Protein AF-A0A6M4EJ13-F1 (afdb_monomer)

Foldseek 3Di:
DPDDDDPQKDFDAFDDDVLQTQFTWIQGPVGIDTDGDNDDDDPPVQCVHCVRSVHDDDDDALQPDQWDWDWDKDFPADPVVVVVVCVVVQDFPLCFCVDPLRVSRDDDDDPVRGNPGFQWCAVVVVVCVVVVVADSPFSFIDGFDDADPRGMGHTDRGGTHGSADPVDPVSVVVSNVVNVVSVVD

Structure (mmCIF, N/CA/C/O backbone):
data_AF-A0A6M4EJ13-F1
#
_entry.id   AF-A0A6M4EJ13-F1
#
loop_
_atom_site.group_PDB
_atom_site.id
_atom_site.type_symbol
_atom_site.label_atom_id
_atom_site.label_alt_id
_atom_site.label_comp_id
_atom_site.label_asym_id
_atom_site.label_entity_id
_atom_site.label_seq_id
_atom_site.pdbx_PDB_ins_code
_atom_site.Cartn_x
_atom_site.Cartn_y
_atom_site.Cartn_z
_atom_site.occupancy
_atom_site.B_iso_or_equiv
_atom_site.auth_seq_id
_atom_site.auth_comp_id
_atom_site.auth_asym_id
_atom_site.auth_atom_id
_atom_site.pdbx_PDB_model_num
ATOM 1 N N . ALA A 1 1 ? 6.070 -11.074 25.900 1.00 62.22 1 ALA A N 1
ATOM 2 C CA . ALA A 1 1 ? 5.075 -9.999 26.097 1.00 62.22 1 ALA A CA 1
ATOM 3 C C . ALA A 1 1 ? 3.687 -10.526 25.733 1.00 62.22 1 ALA A C 1
ATOM 5 O O . ALA A 1 1 ? 3.569 -11.221 24.731 1.00 62.22 1 ALA A O 1
ATOM 6 N N . GLY A 1 2 ? 2.671 -10.255 26.559 1.00 87.56 2 GLY A N 1
ATOM 7 C CA . GLY A 1 2 ? 1.310 -10.808 26.459 1.00 87.56 2 GLY A CA 1
ATOM 8 C C . GLY A 1 2 ? 0.413 -10.138 25.413 1.00 87.56 2 GLY A C 1
ATOM 9 O O . GLY A 1 2 ? -0.680 -9.694 25.742 1.00 87.56 2 GLY A O 1
ATOM 10 N N . VAL A 1 3 ? 0.871 -10.041 24.162 1.00 94.19 3 VAL A N 1
ATOM 11 C CA . VAL A 1 3 ? 0.082 -9.465 23.061 1.00 94.19 3 VAL A CA 1
ATOM 12 C C . VAL A 1 3 ? -0.745 -10.558 22.392 1.00 94.19 3 VAL A C 1
ATOM 14 O O . VAL A 1 3 ? -0.192 -11.515 21.846 1.00 94.19 3 VAL A O 1
ATOM 17 N N . ARG A 1 4 ? -2.072 -10.400 22.378 1.00 95.19 4 ARG A N 1
ATOM 18 C CA . ARG A 1 4 ? -2.961 -11.247 21.577 1.00 95.19 4 ARG A CA 1
ATOM 19 C C . ARG A 1 4 ? -3.169 -10.609 20.210 1.00 95.19 4 ARG A C 1
ATOM 21 O O . ARG A 1 4 ? -3.779 -9.554 20.101 1.00 95.19 4 ARG A O 1
ATOM 28 N N . ARG A 1 5 ? -2.680 -11.273 19.168 1.00 95.25 5 ARG A N 1
ATOM 29 C CA . ARG A 1 5 ? -2.872 -10.844 17.780 1.00 95.25 5 ARG A CA 1
ATOM 30 C C . ARG A 1 5 ? -4.135 -11.479 17.219 1.00 95.25 5 ARG A C 1
ATOM 32 O O . ARG A 1 5 ? -4.368 -12.669 17.435 1.00 95.25 5 ARG A O 1
ATOM 39 N N . VAL A 1 6 ? -4.900 -10.702 16.467 1.00 95.31 6 VAL A N 1
ATOM 40 C CA . VAL A 1 6 ? -6.037 -11.185 15.682 1.00 95.31 6 VAL A CA 1
ATOM 41 C C . VAL A 1 6 ? -5.803 -10.730 14.248 1.00 95.31 6 VAL A C 1
ATOM 43 O O . VAL A 1 6 ? -5.520 -9.561 14.015 1.00 95.31 6 VAL A O 1
ATOM 46 N N . LEU A 1 7 ? -5.832 -11.673 13.310 1.00 96.75 7 LEU A N 1
ATOM 47 C CA . LEU A 1 7 ? -5.599 -11.439 11.884 1.00 96.75 7 LEU A CA 1
ATOM 48 C C . LEU A 1 7 ? -6.879 -11.766 11.107 1.00 96.75 7 LEU A C 1
ATOM 50 O O . LEU A 1 7 ? -7.750 -12.458 11.633 1.00 96.75 7 LEU A O 1
ATOM 54 N N . HIS A 1 8 ? -6.958 -11.322 9.849 1.00 97.06 8 HIS A N 1
ATOM 55 C CA . HIS A 1 8 ? -8.108 -11.554 8.958 1.00 97.06 8 HIS A CA 1
ATOM 56 C C . HIS A 1 8 ? -9.429 -10.993 9.506 1.00 97.06 8 HIS A C 1
ATOM 58 O O . HIS A 1 8 ? -10.477 -11.637 9.432 1.00 97.06 8 HIS A O 1
ATOM 64 N N . ILE A 1 9 ? -9.348 -9.795 10.078 1.00 97.44 9 ILE A N 1
ATOM 65 C CA . ILE A 1 9 ? -10.455 -9.069 10.682 1.00 97.44 9 ILE A CA 1
ATOM 66 C C . ILE A 1 9 ? -10.400 -7.614 10.217 1.00 97.44 9 ILE A C 1
ATOM 68 O O . ILE A 1 9 ? -9.313 -7.040 10.145 1.00 97.44 9 ILE A O 1
ATOM 72 N N . THR A 1 10 ? -11.558 -7.037 9.913 1.00 97.38 10 THR A N 1
ATOM 73 C CA . THR A 1 10 ? -11.696 -5.639 9.485 1.00 97.38 10 THR A CA 1
ATOM 74 C C . THR A 1 10 ? -12.569 -4.906 10.492 1.00 97.38 10 THR A C 1
ATOM 76 O O . THR A 1 10 ? -13.607 -5.435 10.889 1.00 97.38 10 THR A O 1
ATOM 79 N N . ALA A 1 11 ? -12.162 -3.716 10.934 1.00 97.62 11 ALA A N 1
ATOM 80 C CA . ALA A 1 11 ? -13.033 -2.849 11.723 1.00 97.62 11 ALA A CA 1
ATOM 81 C C . ALA A 1 11 ? -14.076 -2.205 10.802 1.00 97.62 11 ALA A C 1
ATOM 83 O O . ALA A 1 11 ? -13.729 -1.723 9.731 1.00 97.62 11 ALA A O 1
ATOM 84 N N . VAL A 1 12 ? -15.344 -2.231 11.202 1.00 97.94 12 VAL A N 1
ATOM 85 C CA . VAL A 1 12 ? -16.469 -1.758 10.372 1.00 97.94 12 VAL A CA 1
ATOM 86 C C . VAL A 1 12 ? -17.327 -0.699 11.059 1.00 97.94 12 VAL A C 1
ATOM 88 O O . VAL A 1 12 ? -18.203 -0.128 10.421 1.00 97.94 12 VAL A O 1
ATOM 91 N N . ASP A 1 13 ? -17.127 -0.488 12.362 1.00 98.25 13 ASP A N 1
ATOM 92 C CA . ASP A 1 13 ? -17.801 0.544 13.151 1.00 98.25 13 ASP A CA 1
ATOM 93 C C . ASP A 1 13 ? -17.107 0.685 14.522 1.00 98.25 13 ASP A C 1
ATOM 95 O O . ASP A 1 13 ? -16.184 -0.071 14.857 1.00 98.25 13 ASP A O 1
ATOM 99 N N . VAL A 1 14 ? -17.594 1.596 15.361 1.00 98.44 14 VAL A N 1
ATOM 100 C CA . VAL A 1 14 ? -17.166 1.769 16.753 1.00 98.44 14 VAL A CA 1
ATOM 101 C C . VAL A 1 14 ? -18.331 1.669 17.729 1.00 98.44 14 VAL A C 1
ATOM 103 O O . VAL A 1 14 ? -19.486 1.938 17.415 1.00 98.44 14 VAL A O 1
ATOM 106 N N . ILE A 1 15 ? -18.014 1.321 18.973 1.00 98.25 15 ILE A N 1
ATOM 107 C CA . ILE A 1 15 ? -18.952 1.404 20.093 1.00 98.25 15 ILE A CA 1
ATOM 108 C C . ILE A 1 15 ? -18.597 2.663 20.873 1.00 98.25 15 ILE A C 1
ATOM 110 O O . ILE A 1 15 ? -17.459 2.798 21.322 1.00 98.25 15 ILE A O 1
ATOM 114 N N . LYS A 1 16 ? -19.550 3.579 21.066 1.00 96.81 16 LYS A N 1
ATOM 115 C CA . LYS A 1 16 ? -19.314 4.810 21.830 1.00 96.81 16 LYS A CA 1
ATOM 116 C C . LYS A 1 16 ? -20.509 5.247 22.665 1.00 96.81 16 LYS A C 1
ATOM 118 O O . LYS A 1 16 ? -21.657 4.964 22.331 1.00 96.81 16 LYS A O 1
ATOM 123 N N . GLN A 1 17 ? -20.223 5.999 23.722 1.00 96.69 17 GLN A N 1
ATOM 124 C CA . GLN A 1 17 ? -21.207 6.733 24.513 1.00 96.69 17 GLN A CA 1
ATOM 125 C C . GLN A 1 17 ? -20.819 8.215 24.529 1.00 96.69 17 GLN A C 1
ATOM 127 O O . GLN A 1 17 ? -19.849 8.611 25.178 1.00 96.69 17 GLN A O 1
ATOM 132 N N . GLY A 1 18 ? -21.555 9.044 23.786 1.00 94.50 18 GLY A N 1
ATOM 133 C CA . GLY A 1 18 ? -21.155 10.432 23.546 1.00 94.50 18 GLY A CA 1
ATOM 134 C C . GLY A 1 18 ? -19.783 10.495 22.866 1.00 94.50 18 GLY A C 1
ATOM 135 O O . GLY A 1 18 ? -19.607 9.932 21.786 1.00 94.50 18 GLY A O 1
ATOM 136 N N . ASN A 1 19 ? -18.817 11.139 23.526 1.00 94.00 19 ASN A N 1
ATOM 137 C CA . ASN A 1 19 ? -17.429 11.261 23.057 1.00 94.00 19 ASN A CA 1
ATOM 138 C C . ASN A 1 19 ? -16.495 10.171 23.610 1.00 94.00 19 ASN A C 1
ATOM 140 O O . ASN A 1 19 ? -15.292 10.222 23.372 1.00 94.00 19 ASN A O 1
ATOM 144 N N . ASN A 1 20 ? -17.020 9.203 24.367 1.00 95.50 20 ASN A N 1
ATOM 145 C CA . ASN A 1 20 ? -16.222 8.124 24.935 1.00 95.50 20 ASN A CA 1
ATOM 146 C C . ASN A 1 20 ? -16.292 6.874 24.047 1.00 95.50 20 ASN A C 1
ATOM 148 O O . ASN A 1 20 ? -17.356 6.259 23.938 1.00 95.50 20 ASN A O 1
ATOM 152 N N . LEU A 1 21 ? -15.171 6.497 23.428 1.00 96.94 21 LEU A N 1
ATOM 153 C CA . LEU A 1 21 ? -15.046 5.245 22.680 1.00 96.94 21 LEU A CA 1
ATOM 154 C C . LEU A 1 21 ? -14.888 4.065 23.647 1.00 96.94 21 LEU A C 1
ATOM 156 O O . LEU A 1 21 ? -14.072 4.101 24.562 1.00 96.94 21 LEU A O 1
ATOM 160 N N . LEU A 1 22 ? -15.673 3.014 23.428 1.00 98.06 22 LEU A N 1
ATOM 161 C CA . LEU A 1 22 ? -15.741 1.820 24.276 1.00 98.06 22 LEU A CA 1
ATOM 162 C C . LEU A 1 22 ? -15.163 0.575 23.590 1.00 98.06 22 LEU A C 1
ATOM 164 O O . LEU A 1 22 ? -14.871 -0.422 24.252 1.00 98.06 22 LEU A O 1
ATOM 168 N N . GLY A 1 23 ? -15.034 0.601 22.264 1.00 98.25 23 GLY A N 1
ATOM 169 C CA . GLY A 1 23 ? -14.559 -0.532 21.482 1.00 98.25 23 GLY A CA 1
ATOM 170 C C . GLY A 1 23 ? -14.760 -0.352 19.984 1.00 98.25 23 GLY A C 1
ATOM 171 O O . GLY A 1 23 ? -15.254 0.679 19.526 1.00 98.25 23 GLY A O 1
ATOM 172 N N . VAL A 1 24 ? -14.414 -1.392 19.235 1.00 98.38 24 VAL A N 1
ATOM 173 C CA . VAL A 1 24 ? -14.619 -1.479 17.784 1.00 98.38 24 VAL A CA 1
ATOM 174 C C . VAL A 1 24 ? -15.561 -2.628 17.444 1.00 98.38 24 VAL A C 1
ATOM 176 O O . VAL A 1 24 ? -15.554 -3.672 18.108 1.00 98.38 24 VAL A O 1
ATOM 179 N N . ILE A 1 25 ? -16.362 -2.442 16.399 1.00 98.56 25 ILE A N 1
ATOM 180 C CA . ILE A 1 25 ? -17.112 -3.515 15.750 1.00 98.56 25 ILE A CA 1
ATOM 181 C C . ILE A 1 25 ? -16.276 -4.012 14.582 1.00 98.56 25 ILE A C 1
ATOM 183 O O . ILE A 1 25 ? -15.675 -3.237 13.843 1.00 98.56 25 ILE A O 1
ATOM 187 N N . THR A 1 26 ? -16.231 -5.324 14.425 1.00 98.44 26 THR A N 1
ATOM 188 C CA . THR A 1 26 ? -15.373 -5.991 13.456 1.00 98.44 26 THR A CA 1
ATOM 189 C C . THR A 1 26 ? -16.139 -7.025 12.657 1.00 98.44 26 THR A C 1
ATOM 191 O O . THR A 1 26 ? -17.090 -7.618 13.16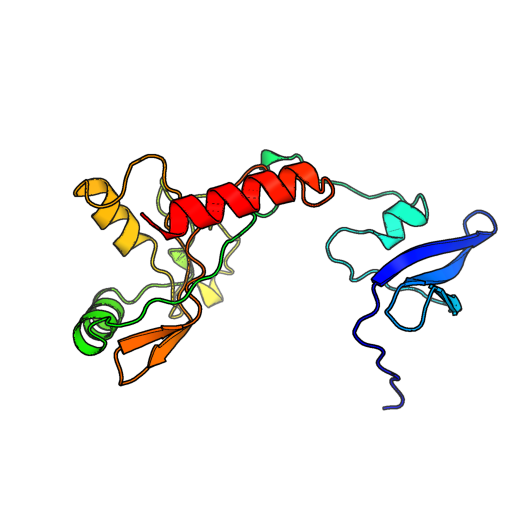9 1.00 98.44 26 THR A O 1
ATOM 194 N N . GLU A 1 27 ? -15.697 -7.281 11.431 1.00 98.38 27 GLU A N 1
ATOM 195 C CA . GLU A 1 27 ? -16.167 -8.387 10.603 1.00 98.38 27 GLU A CA 1
ATOM 196 C C . GLU A 1 27 ? -15.027 -9.306 10.178 1.00 98.38 27 GLU A C 1
ATOM 198 O O . GLU A 1 27 ? -13.892 -8.891 9.935 1.00 98.38 27 GLU A O 1
ATOM 203 N N . SER A 1 28 ? -15.352 -10.594 10.112 1.00 98.00 28 SER A N 1
ATOM 204 C CA . SER A 1 28 ? -14.488 -11.658 9.611 1.00 98.00 28 SER A CA 1
ATOM 205 C C . SER A 1 28 ? -15.352 -12.847 9.176 1.00 98.00 28 SER A C 1
ATOM 207 O O . SER A 1 28 ? -16.572 -12.851 9.353 1.00 98.00 28 SER A O 1
ATOM 209 N N . LYS A 1 29 ? -14.725 -13.923 8.690 1.00 97.94 29 LYS A N 1
ATOM 210 C CA . LYS A 1 29 ? -15.429 -15.195 8.430 1.00 97.94 29 LYS A CA 1
ATOM 211 C C . LYS A 1 29 ? -16.014 -15.846 9.692 1.00 97.94 29 LYS A C 1
ATOM 213 O O . LYS A 1 29 ? -16.844 -16.739 9.573 1.00 97.94 29 LYS A O 1
ATOM 218 N N . SER A 1 30 ? -15.616 -15.390 10.880 1.00 97.56 30 SER A N 1
ATOM 219 C CA . SER A 1 30 ? -16.196 -15.803 12.163 1.00 97.56 30 SER A CA 1
ATOM 220 C C . SER A 1 30 ? -17.450 -14.999 12.540 1.00 97.56 30 SER A C 1
ATOM 222 O O . SER A 1 30 ? -17.975 -15.168 13.639 1.00 97.56 30 SER A O 1
ATOM 224 N N . GLY A 1 31 ? -17.927 -14.124 11.650 1.00 98.19 31 GLY A N 1
ATOM 225 C CA . GLY A 1 31 ? -19.062 -13.237 11.878 1.00 98.19 31 GLY A CA 1
ATOM 226 C C . GLY A 1 31 ? -18.657 -11.874 12.437 1.00 98.19 31 GLY A C 1
ATOM 227 O O . GLY A 1 31 ? -17.473 -11.535 12.534 1.00 98.19 31 GLY A O 1
ATOM 228 N N . ARG A 1 32 ? -19.676 -11.086 12.791 1.00 98.44 32 ARG A N 1
ATOM 229 C CA . ARG A 1 32 ? -19.517 -9.756 13.379 1.00 98.44 32 ARG A CA 1
ATOM 230 C C . ARG A 1 32 ? -19.248 -9.860 14.879 1.00 98.44 32 ARG A C 1
ATOM 232 O O . ARG A 1 32 ? -19.976 -10.553 15.588 1.00 98.44 32 ARG A O 1
ATOM 239 N N . GLN A 1 33 ? -18.222 -9.166 15.367 1.00 98.25 33 GLN A N 1
ATOM 240 C CA . GLN A 1 33 ? -17.802 -9.208 16.772 1.00 98.25 33 GLN A CA 1
ATOM 241 C C . GLN A 1 33 ? -17.485 -7.813 17.313 1.00 98.25 33 GLN A C 1
ATOM 243 O O . GLN A 1 33 ? -17.139 -6.908 16.556 1.00 98.25 33 GLN A O 1
ATOM 248 N N . ALA A 1 34 ? -17.565 -7.659 18.634 1.00 98.06 34 ALA A N 1
ATOM 249 C CA . ALA A 1 34 ? -17.144 -6.460 19.346 1.00 98.06 34 ALA A CA 1
ATOM 250 C C . ALA A 1 34 ? -15.846 -6.723 20.117 1.00 98.06 34 ALA A C 1
ATOM 252 O O . ALA A 1 34 ? -15.741 -7.720 20.837 1.00 98.06 34 ALA A O 1
ATOM 253 N N . ILE A 1 35 ? -14.886 -5.807 20.004 1.00 97.56 35 ILE A N 1
ATOM 254 C CA . ILE A 1 35 ? -13.681 -5.786 20.837 1.00 97.56 35 ILE A CA 1
ATOM 255 C C . ILE A 1 35 ? -13.754 -4.532 21.704 1.00 97.56 35 ILE A C 1
ATOM 257 O O . ILE A 1 35 ? -13.627 -3.419 21.198 1.00 97.56 35 ILE A O 1
ATOM 261 N N . LEU A 1 36 ? -13.981 -4.721 23.004 1.00 98.19 36 LEU A N 1
ATOM 262 C CA . LEU A 1 36 ? -14.021 -3.633 23.980 1.00 98.19 36 LEU A CA 1
ATOM 263 C C . LEU A 1 36 ? -12.611 -3.295 24.461 1.00 98.19 36 LEU A C 1
ATOM 265 O O . LEU A 1 36 ? -11.800 -4.194 24.696 1.00 98.19 36 LEU A O 1
ATOM 269 N N . ALA A 1 37 ? -12.331 -2.005 24.625 1.00 96.81 37 ALA A N 1
ATOM 270 C CA . ALA A 1 37 ? -11.037 -1.524 25.087 1.00 96.81 37 ALA A CA 1
ATOM 271 C C . ALA A 1 37 ? -11.164 -0.161 25.774 1.00 96.81 37 ALA A C 1
ATOM 273 O O . ALA A 1 37 ? -11.992 0.663 25.400 1.00 96.81 37 ALA A O 1
ATOM 274 N N . ASN A 1 38 ? -10.297 0.093 26.757 1.00 96.06 38 ASN A N 1
ATOM 275 C CA . ASN A 1 38 ? -10.174 1.410 27.390 1.00 96.06 38 ASN A CA 1
ATOM 276 C C . ASN A 1 38 ? -9.434 2.423 26.506 1.00 96.06 38 ASN A C 1
ATOM 278 O O . ASN A 1 38 ? -9.594 3.624 26.685 1.00 96.06 38 ASN A O 1
ATOM 282 N N . VAL A 1 39 ? -8.584 1.936 25.599 1.00 96.31 39 VAL A N 1
ATOM 283 C CA . VAL A 1 39 ? -7.776 2.745 24.685 1.00 96.31 39 VAL A CA 1
ATOM 284 C C . VAL A 1 39 ? -7.793 2.074 23.320 1.00 96.31 39 VAL A C 1
ATOM 286 O O . VAL A 1 39 ? -7.569 0.867 23.221 1.00 96.31 39 VAL A O 1
ATOM 289 N N . ILE A 1 40 ? -8.039 2.865 22.280 1.00 97.00 40 ILE A N 1
ATOM 290 C CA . ILE A 1 40 ? -8.003 2.438 20.882 1.00 97.00 40 ILE A CA 1
ATOM 291 C C . ILE A 1 40 ? -6.976 3.311 20.168 1.00 97.00 40 ILE A C 1
ATOM 293 O O . ILE A 1 40 ? -6.994 4.532 20.305 1.00 97.00 40 ILE A O 1
ATOM 297 N N . ILE A 1 41 ? -6.074 2.671 19.430 1.00 96.69 41 ILE A N 1
ATOM 298 C CA . ILE A 1 41 ? -5.080 3.338 18.590 1.00 96.69 41 ILE A CA 1
ATOM 299 C C . ILE A 1 41 ? -5.466 3.033 17.145 1.00 96.69 41 ILE A C 1
ATOM 301 O O . ILE A 1 41 ? -5.489 1.865 16.755 1.00 96.69 41 ILE A O 1
ATOM 305 N N . ASP A 1 42 ? -5.807 4.067 16.377 1.00 96.94 42 ASP A N 1
ATOM 306 C CA . ASP A 1 42 ? -6.133 3.922 14.959 1.00 96.94 42 ASP A CA 1
ATOM 307 C C . ASP A 1 42 ? -4.841 3.795 14.141 1.00 96.94 42 ASP A C 1
ATOM 309 O O . ASP A 1 42 ? -4.013 4.704 14.094 1.00 96.94 42 ASP A O 1
ATOM 313 N N . CYS A 1 43 ? -4.659 2.631 13.525 1.00 95.56 43 CYS A N 1
ATOM 314 C CA . CYS A 1 43 ? -3.566 2.340 12.601 1.00 95.56 43 CYS A CA 1
ATOM 315 C C . CYS A 1 43 ? -4.107 1.779 11.278 1.00 95.56 43 CYS A C 1
ATOM 317 O O . CYS A 1 43 ? -3.469 0.922 10.669 1.00 95.56 43 CYS A O 1
ATOM 319 N N . THR A 1 44 ? -5.302 2.211 10.866 1.00 94.00 44 THR A N 1
ATOM 320 C CA . THR A 1 44 ? -5.957 1.745 9.629 1.00 94.00 44 THR A CA 1
ATOM 321 C C . THR A 1 44 ? -5.298 2.290 8.363 1.00 94.00 44 THR A C 1
ATOM 323 O O . THR A 1 44 ? -5.377 1.655 7.321 1.00 94.00 44 THR A O 1
ATOM 326 N N . GLY A 1 45 ? -4.594 3.421 8.460 1.00 90.25 45 GLY A N 1
ATOM 327 C CA . GLY A 1 45 ? -3.996 4.126 7.321 1.00 90.25 45 GLY A CA 1
ATOM 328 C C . GLY A 1 45 ? -4.936 5.173 6.721 1.00 90.25 45 GLY A C 1
ATOM 329 O O . GLY A 1 45 ? -4.481 6.272 6.422 1.00 90.25 45 GLY A O 1
ATOM 330 N N . ASP A 1 46 ? -6.236 4.873 6.675 1.00 92.00 46 ASP A N 1
ATOM 331 C CA . ASP A 1 46 ? -7.283 5.738 6.108 1.00 92.00 46 ASP A CA 1
ATOM 332 C C . ASP A 1 46 ? -8.113 6.494 7.168 1.00 92.00 46 ASP A C 1
ATOM 334 O O . ASP A 1 46 ? -8.999 7.280 6.835 1.00 92.00 46 ASP A O 1
ATOM 338 N N . ALA A 1 47 ? -7.780 6.312 8.452 1.00 95.44 47 ALA A N 1
ATOM 339 C CA . ALA A 1 47 ? -8.465 6.905 9.605 1.00 95.44 47 ALA A CA 1
ATOM 340 C C . ALA A 1 47 ? -9.920 6.422 9.793 1.00 95.44 47 ALA A C 1
ATOM 342 O O . ALA A 1 47 ? -10.780 7.175 10.261 1.00 95.44 47 ALA A O 1
ATOM 343 N N . ASP A 1 48 ? -10.197 5.154 9.471 1.00 96.06 48 ASP A N 1
ATOM 344 C CA . ASP A 1 48 ? -11.547 4.577 9.538 1.00 96.06 48 ASP A CA 1
ATOM 345 C C . ASP A 1 48 ? -12.149 4.662 10.948 1.00 96.06 48 ASP A C 1
ATOM 347 O O . ASP A 1 48 ? -13.330 4.968 11.113 1.00 96.06 48 ASP A O 1
ATOM 351 N N . ILE A 1 49 ? -11.350 4.428 11.998 1.00 97.75 49 ILE A N 1
ATOM 352 C CA . ILE A 1 49 ? -11.857 4.472 13.378 1.00 97.75 49 ILE A CA 1
ATOM 353 C C . ILE A 1 49 ? -12.203 5.908 13.764 1.00 97.75 49 ILE A C 1
ATOM 355 O O . ILE A 1 49 ? -13.232 6.136 14.406 1.00 97.75 49 ILE A O 1
ATOM 359 N N . ALA A 1 50 ? -11.375 6.879 13.367 1.00 96.62 50 ALA A N 1
ATOM 360 C CA . ALA A 1 50 ? -11.678 8.293 13.565 1.00 96.62 50 ALA A CA 1
ATOM 361 C C . ALA A 1 50 ? -12.975 8.693 12.840 1.00 96.62 50 ALA A C 1
ATOM 363 O O . ALA A 1 50 ? -13.837 9.333 13.452 1.00 96.62 50 ALA A O 1
ATOM 364 N N . TRP A 1 51 ? -13.151 8.247 11.592 1.00 96.56 51 TRP A N 1
ATOM 365 C CA . TRP A 1 51 ? -14.375 8.449 10.815 1.00 96.56 51 TRP A CA 1
ATOM 366 C C . TRP A 1 51 ? -15.607 7.880 11.527 1.00 96.56 51 TRP A C 1
ATOM 368 O O . TRP A 1 51 ? -16.551 8.623 11.807 1.00 96.56 51 TRP A O 1
ATOM 378 N N . PHE A 1 52 ? -15.584 6.599 11.911 1.00 97.19 52 PHE A N 1
ATOM 379 C CA . PHE A 1 52 ? -16.696 5.952 12.621 1.00 97.19 52 PHE A CA 1
ATOM 380 C C . PHE A 1 52 ? -16.997 6.619 13.972 1.00 97.19 52 PHE A C 1
ATOM 382 O O . PHE A 1 52 ? -18.153 6.753 14.379 1.00 97.19 52 PHE A O 1
ATOM 389 N N . ALA A 1 53 ? -15.968 7.102 14.673 1.00 97.12 53 ALA A N 1
ATOM 390 C CA . ALA A 1 53 ? -16.131 7.830 15.928 1.00 97.12 53 ALA A CA 1
ATOM 391 C C . ALA A 1 53 ? -16.782 9.212 15.755 1.00 97.12 53 ALA A C 1
ATOM 393 O O . ALA A 1 53 ? -17.295 9.767 16.738 1.00 97.12 53 ALA A O 1
ATOM 394 N N . GLY A 1 54 ? -16.795 9.762 14.538 1.00 95.94 54 GLY A N 1
ATOM 395 C CA . GLY A 1 54 ? -17.105 11.167 14.279 1.00 95.94 54 GLY A CA 1
ATOM 396 C C . GLY A 1 54 ? -16.021 12.105 14.815 1.00 95.94 54 GLY A C 1
ATOM 397 O O . GLY A 1 54 ? -16.316 13.243 15.179 1.00 95.94 54 GLY A O 1
ATOM 398 N N . ALA A 1 55 ? -14.788 11.611 14.940 1.00 95.81 55 ALA A N 1
ATOM 399 C CA . ALA A 1 55 ? -13.647 12.417 15.334 1.00 95.81 55 ALA A CA 1
ATOM 400 C C . ALA A 1 55 ? -13.165 13.269 14.143 1.00 95.81 55 ALA A C 1
ATOM 402 O O . ALA A 1 55 ? -13.288 12.843 12.993 1.00 95.81 55 ALA A O 1
ATOM 403 N N . PRO A 1 56 ? -12.598 14.463 14.385 1.00 94.81 56 PRO A N 1
ATOM 404 C CA . PRO A 1 56 ? -12.001 15.259 13.320 1.00 94.81 56 PRO A CA 1
ATOM 405 C C . PRO A 1 56 ? -10.834 14.518 12.658 1.00 94.81 56 PRO A C 1
ATOM 407 O O . PRO A 1 56 ? -9.949 14.005 13.341 1.00 94.81 56 PRO A O 1
ATOM 410 N N . PHE A 1 57 ? -10.813 14.516 11.331 1.00 94.81 57 PHE A N 1
ATOM 411 C CA . PHE A 1 57 ? -9.730 13.989 10.506 1.00 94.81 57 PHE A CA 1
ATOM 412 C C . PHE A 1 57 ? -9.671 14.796 9.201 1.00 94.81 57 PHE A C 1
ATOM 414 O O . PHE A 1 57 ? -10.588 15.559 8.890 1.00 94.81 57 PHE A O 1
ATOM 421 N N . ILE A 1 58 ? -8.580 14.651 8.453 1.00 94.25 58 ILE A N 1
ATOM 422 C CA . ILE A 1 58 ? -8.382 15.330 7.171 1.00 94.25 58 ILE A CA 1
ATOM 423 C C . ILE A 1 58 ? -8.225 14.253 6.107 1.00 94.25 58 ILE A C 1
ATOM 425 O O . ILE A 1 58 ? -7.225 13.537 6.098 1.00 94.25 58 ILE A O 1
ATOM 429 N N . LYS A 1 59 ? -9.200 14.156 5.200 1.00 92.19 59 LYS A N 1
ATOM 430 C CA . LYS A 1 59 ? -9.024 13.435 3.939 1.00 92.19 59 LYS A CA 1
ATOM 431 C C . LYS A 1 59 ? -8.317 14.370 2.962 1.00 92.19 59 LYS A C 1
ATOM 433 O O . LYS A 1 59 ? -8.700 15.532 2.846 1.00 92.19 59 LYS A O 1
ATOM 438 N N . ARG A 1 60 ? -7.269 13.881 2.302 1.00 91.88 60 ARG A N 1
ATOM 439 C CA . ARG A 1 60 ? -6.598 14.627 1.229 1.00 91.88 60 ARG A CA 1
ATOM 440 C C . ARG A 1 60 ? -7.524 14.740 0.017 1.00 91.88 60 ARG A C 1
ATOM 442 O O . ARG A 1 60 ? -8.410 13.902 -0.163 1.00 91.88 60 ARG A O 1
ATOM 449 N N . GLU A 1 61 ? -7.297 15.754 -0.810 1.00 94.12 61 GLU A N 1
ATOM 450 C CA . GLU A 1 61 ? -7.986 15.864 -2.095 1.00 94.12 61 GLU A CA 1
ATOM 451 C C . GLU A 1 61 ? -7.663 14.657 -2.976 1.00 94.12 61 GLU A C 1
ATOM 453 O O . GLU A 1 61 ? -6.621 14.011 -2.832 1.00 94.12 61 GLU A O 1
ATOM 458 N N . ARG A 1 62 ? -8.572 14.343 -3.897 1.00 93.75 62 ARG A N 1
ATOM 459 C CA . ARG A 1 62 ? -8.521 13.121 -4.704 1.00 93.75 62 ARG A CA 1
ATOM 460 C C . ARG A 1 62 ? -7.200 12.964 -5.460 1.00 93.75 62 ARG A C 1
ATOM 462 O O . ARG A 1 62 ? -6.673 11.858 -5.553 1.00 93.75 62 ARG A O 1
ATOM 469 N N . GLU A 1 63 ? -6.659 14.058 -5.975 1.00 91.25 63 GLU A N 1
ATOM 470 C CA . GLU A 1 63 ? -5.409 14.118 -6.740 1.00 91.25 63 GLU A CA 1
ATOM 471 C C . GLU A 1 63 ? -4.164 13.888 -5.871 1.00 91.25 63 GLU A C 1
ATOM 473 O O . GLU A 1 63 ? -3.094 13.582 -6.392 1.00 91.25 63 GLU A O 1
ATOM 478 N N . GLU A 1 64 ? -4.307 14.018 -4.553 1.00 89.88 64 GLU A N 1
ATOM 479 C CA . GLU A 1 64 ? -3.241 13.860 -3.564 1.00 89.88 64 GLU A CA 1
ATOM 480 C C . GLU A 1 64 ? -3.313 12.515 -2.822 1.00 89.88 64 GLU A C 1
ATOM 482 O O . GLU A 1 64 ? -2.461 12.228 -1.977 1.00 89.88 64 GLU A O 1
ATOM 487 N N . LEU A 1 65 ? -4.328 11.691 -3.108 1.00 91.88 65 LEU A N 1
ATOM 488 C CA . LEU A 1 65 ? -4.423 10.333 -2.581 1.00 91.88 65 LEU A CA 1
ATOM 489 C C . LEU A 1 65 ? -3.345 9.437 -3.198 1.00 91.88 65 LEU A C 1
ATOM 491 O O . LEU A 1 65 ? -2.921 9.612 -4.344 1.00 91.88 65 LEU A O 1
ATOM 495 N N . MET A 1 66 ? -2.916 8.434 -2.429 1.00 90.00 66 MET A N 1
ATOM 496 C CA . MET A 1 66 ? -1.975 7.433 -2.919 1.00 90.00 66 MET A CA 1
ATOM 497 C C . MET A 1 66 ? -2.557 6.727 -4.147 1.00 90.00 66 MET A C 1
ATOM 499 O O . MET A 1 66 ? -3.719 6.325 -4.160 1.00 90.00 66 MET A O 1
ATOM 503 N N . CYS A 1 67 ? -1.738 6.563 -5.185 1.00 92.56 67 CYS A N 1
ATOM 504 C CA . CYS A 1 67 ? -2.162 5.865 -6.391 1.00 92.56 67 CYS A CA 1
ATOM 505 C C . CYS A 1 67 ? -2.506 4.405 -6.081 1.00 92.56 67 CYS A C 1
ATOM 507 O O . CYS A 1 67 ? -1.787 3.727 -5.343 1.00 92.56 67 CYS A O 1
ATOM 509 N N . MET A 1 68 ? -3.541 3.888 -6.737 1.00 94.50 68 MET A N 1
ATOM 510 C CA . MET A 1 68 ? -3.754 2.446 -6.780 1.00 94.50 68 MET A CA 1
ATOM 511 C C . MET A 1 68 ? -2.681 1.831 -7.680 1.00 94.50 68 MET A C 1
ATOM 513 O O . MET A 1 68 ? -2.410 2.351 -8.764 1.00 94.50 68 MET A O 1
ATOM 517 N N . THR A 1 69 ? -2.057 0.740 -7.240 1.00 94.38 69 THR A N 1
ATOM 518 C CA . THR A 1 69 ? -1.028 0.056 -8.027 1.00 94.38 69 THR A CA 1
ATOM 519 C C . THR A 1 69 ? -1.422 -1.370 -8.376 1.00 94.38 69 THR A C 1
ATOM 521 O O . THR A 1 69 ? -1.929 -2.117 -7.539 1.00 94.38 69 THR A O 1
ATOM 524 N N . THR A 1 70 ? -1.156 -1.764 -9.621 1.00 94.81 70 THR A N 1
ATOM 525 C CA . THR A 1 70 ? -1.341 -3.145 -10.076 1.00 94.81 70 THR A CA 1
ATOM 526 C C . THR A 1 70 ? 0.013 -3.839 -10.103 1.00 94.81 70 THR A C 1
ATOM 528 O O . THR A 1 70 ? 0.889 -3.493 -10.896 1.00 94.81 70 THR A O 1
ATOM 531 N N . VAL A 1 71 ? 0.173 -4.840 -9.237 1.00 95.19 71 VAL A N 1
ATOM 532 C CA . VAL A 1 71 ? 1.387 -5.658 -9.163 1.00 95.19 71 VAL A CA 1
ATOM 533 C C . VAL A 1 71 ? 1.231 -6.892 -10.043 1.00 95.19 71 VAL A C 1
ATOM 535 O O . VAL A 1 71 ? 0.226 -7.600 -9.960 1.00 95.19 71 VAL A O 1
ATOM 538 N N . PHE A 1 72 ? 2.240 -7.182 -10.859 1.00 94.94 72 PHE A N 1
ATOM 539 C CA . PHE A 1 72 ? 2.264 -8.366 -11.718 1.00 94.94 72 PHE A CA 1
ATOM 540 C C . PHE A 1 72 ? 3.644 -9.026 -11.739 1.00 94.94 72 PHE A C 1
ATOM 542 O O . PHE A 1 72 ? 4.606 -8.522 -11.163 1.00 94.94 72 PHE A O 1
ATOM 549 N N . SER A 1 73 ? 3.738 -10.182 -12.391 1.00 94.94 73 SER A N 1
ATOM 550 C CA . SER A 1 73 ? 5.000 -10.879 -12.638 1.00 94.94 73 SER A CA 1
ATOM 551 C C . SER A 1 73 ? 5.149 -11.154 -14.131 1.00 94.94 73 SER A C 1
ATOM 553 O O . SER A 1 73 ? 4.154 -11.378 -14.821 1.00 94.94 73 SER A O 1
ATOM 555 N N . CYS A 1 74 ? 6.387 -11.186 -14.619 1.00 94.06 74 CYS A N 1
ATOM 556 C CA . CYS A 1 74 ? 6.707 -11.525 -16.007 1.00 94.06 74 CYS A CA 1
ATOM 557 C C . CYS A 1 74 ? 7.674 -12.702 -16.058 1.00 94.06 74 CYS A C 1
ATOM 559 O O . CYS A 1 74 ? 8.696 -12.686 -15.380 1.00 94.06 74 CYS A O 1
ATOM 561 N N . ALA A 1 75 ? 7.378 -13.689 -16.898 1.00 95.12 75 ALA A N 1
ATOM 562 C CA . ALA A 1 75 ? 8.274 -14.805 -17.180 1.00 95.12 75 ALA A CA 1
ATOM 563 C C . ALA A 1 75 ? 9.075 -14.560 -18.466 1.00 95.12 75 ALA A C 1
ATOM 565 O O . ALA A 1 75 ? 8.772 -13.649 -19.242 1.00 95.12 75 ALA A O 1
ATOM 566 N N . ASN A 1 76 ? 10.064 -15.421 -18.714 1.00 95.44 76 ASN A N 1
ATOM 567 C CA . ASN A 1 76 ? 10.892 -15.408 -19.921 1.00 95.44 76 ASN A CA 1
ATOM 568 C C . ASN A 1 76 ? 11.714 -14.113 -20.106 1.00 95.44 76 ASN A C 1
ATOM 570 O O . ASN A 1 76 ? 12.020 -13.713 -21.231 1.00 95.44 76 ASN A O 1
ATOM 574 N N . ILE A 1 77 ? 12.093 -13.452 -19.007 1.00 95.00 77 ILE A N 1
ATOM 575 C CA . ILE A 1 77 ? 13.021 -12.321 -19.056 1.00 95.00 77 ILE A CA 1
ATOM 576 C C . ILE A 1 77 ? 14.474 -12.803 -19.084 1.00 95.00 77 ILE A C 1
ATOM 578 O O . ILE A 1 77 ? 14.865 -13.748 -18.397 1.00 95.00 77 ILE A O 1
ATOM 582 N N . ASN A 1 78 ? 15.326 -12.110 -19.838 1.00 96.25 78 ASN A N 1
ATOM 583 C CA . ASN A 1 78 ? 16.764 -12.354 -19.775 1.00 96.25 78 ASN A CA 1
ATOM 584 C C . ASN A 1 78 ? 17.330 -11.757 -18.476 1.00 96.25 78 ASN A C 1
ATOM 586 O O . ASN A 1 78 ? 17.649 -10.567 -18.417 1.00 96.25 78 ASN A O 1
ATOM 590 N N . LYS A 1 79 ? 17.481 -12.595 -17.442 1.00 95.12 79 LYS A N 1
ATOM 591 C CA . LYS A 1 79 ? 18.014 -12.187 -16.132 1.00 95.12 79 LYS A CA 1
ATOM 592 C C . LYS A 1 79 ? 19.356 -11.467 -16.233 1.00 95.12 79 LYS A C 1
ATOM 594 O O . LYS A 1 79 ? 19.552 -10.458 -15.561 1.00 95.12 79 LYS A O 1
ATOM 599 N N . ASN A 1 80 ? 20.286 -11.989 -17.030 1.00 96.19 80 ASN A N 1
ATOM 600 C CA . ASN A 1 80 ? 21.637 -11.436 -17.099 1.00 96.19 80 ASN A CA 1
ATOM 601 C C . ASN A 1 80 ? 21.608 -10.024 -17.686 1.00 96.19 80 ASN A C 1
ATOM 603 O O . ASN A 1 80 ? 22.209 -9.119 -17.114 1.00 96.19 80 ASN A O 1
ATOM 607 N N . ALA A 1 81 ? 20.844 -9.821 -18.762 1.00 95.50 81 ALA A N 1
ATOM 608 C CA . ALA A 1 81 ? 20.659 -8.499 -19.354 1.00 95.50 81 ALA A CA 1
ATOM 609 C C . ALA A 1 81 ? 19.941 -7.534 -18.394 1.00 95.50 81 ALA A C 1
ATOM 611 O O . ALA A 1 81 ? 20.352 -6.381 -18.265 1.00 95.50 81 ALA A O 1
ATOM 612 N N . PHE A 1 82 ? 18.912 -8.010 -17.682 1.00 94.88 82 PHE A N 1
ATOM 613 C CA . PHE A 1 82 ? 18.190 -7.215 -16.687 1.00 94.88 82 PHE A CA 1
ATOM 614 C C . PHE A 1 82 ? 19.127 -6.738 -15.568 1.00 94.88 82 PHE A C 1
ATOM 616 O O . PHE A 1 82 ? 19.257 -5.539 -15.333 1.00 94.88 82 PHE A O 1
ATOM 623 N N . MET A 1 83 ? 19.849 -7.660 -14.923 1.00 94.88 83 MET A N 1
ATOM 624 C CA . MET A 1 83 ? 20.757 -7.324 -13.820 1.00 94.88 83 MET A CA 1
ATOM 625 C C . MET A 1 83 ? 21.953 -6.488 -14.281 1.00 94.88 83 MET A C 1
ATOM 627 O O . MET A 1 83 ? 22.388 -5.600 -13.553 1.00 94.88 83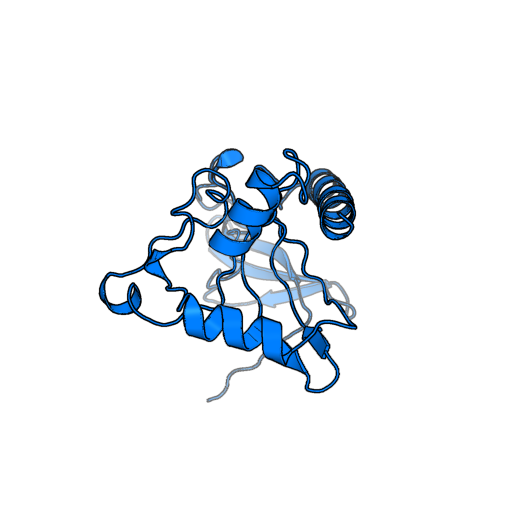 MET A O 1
ATOM 631 N N . GLN A 1 84 ? 22.463 -6.718 -15.494 1.00 95.69 84 GLN A N 1
ATOM 632 C CA . GLN A 1 84 ? 23.499 -5.869 -16.080 1.00 95.69 84 GLN A CA 1
ATOM 633 C C . GLN A 1 84 ? 23.008 -4.425 -16.236 1.00 95.69 84 GLN A C 1
ATOM 635 O O . GLN A 1 84 ? 23.754 -3.498 -15.926 1.00 95.69 84 GLN A O 1
ATOM 640 N N . ASN A 1 85 ? 21.758 -4.222 -16.667 1.00 94.25 85 ASN A N 1
ATOM 641 C CA . ASN A 1 85 ? 21.186 -2.884 -16.764 1.00 94.25 85 ASN A CA 1
ATOM 642 C C . ASN A 1 85 ? 21.076 -2.207 -15.388 1.00 94.25 85 ASN A C 1
ATOM 644 O O . ASN A 1 85 ? 21.513 -1.063 -15.252 1.00 94.25 85 ASN A O 1
ATOM 648 N N . ILE A 1 86 ? 20.590 -2.923 -14.368 1.00 94.69 86 ILE A N 1
ATOM 649 C CA . ILE A 1 86 ? 20.513 -2.406 -12.992 1.00 94.69 86 ILE A CA 1
ATOM 650 C C . ILE A 1 86 ? 21.899 -2.012 -12.472 1.00 94.69 86 ILE A C 1
ATOM 652 O O . ILE A 1 86 ? 22.075 -0.893 -12.001 1.00 94.69 86 ILE A O 1
ATOM 656 N N . ASN A 1 87 ? 22.902 -2.878 -12.637 1.00 94.25 87 ASN A N 1
ATOM 657 C CA . ASN A 1 87 ? 24.274 -2.594 -12.205 1.00 94.25 87 ASN A CA 1
ATOM 658 C C . ASN A 1 87 ? 24.908 -1.423 -12.969 1.00 94.25 87 ASN A C 1
ATOM 660 O O . ASN A 1 87 ? 25.775 -0.749 -12.437 1.00 94.25 87 ASN A O 1
ATOM 664 N N . SER A 1 88 ? 24.510 -1.191 -14.224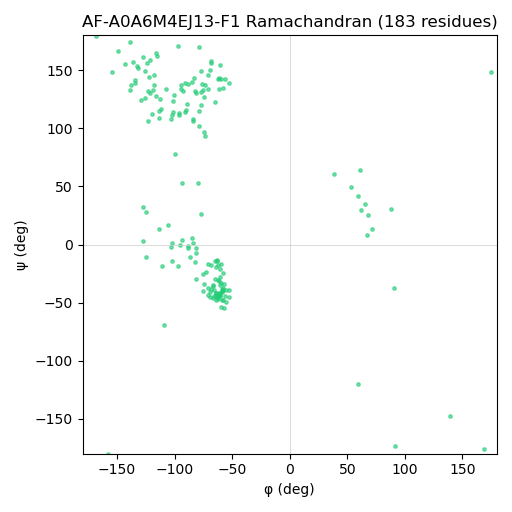 1.00 94.00 88 SER A N 1
ATOM 665 C CA . SER A 1 88 ? 25.035 -0.075 -15.021 1.00 94.00 88 SER A CA 1
ATOM 666 C C . SER A 1 88 ? 24.357 1.263 -14.733 1.00 94.00 88 SER A C 1
ATOM 668 O O . SER A 1 88 ? 24.967 2.310 -14.925 1.00 94.00 88 SER A O 1
ATOM 670 N N . THR A 1 89 ? 23.083 1.239 -14.332 1.00 91.12 89 THR A N 1
ATOM 671 C CA . THR A 1 89 ? 22.284 2.453 -14.107 1.00 91.12 89 THR A CA 1
ATOM 672 C C . THR A 1 89 ? 22.249 2.876 -12.643 1.00 91.12 89 THR A C 1
ATOM 674 O O . THR A 1 89 ? 21.925 4.033 -12.386 1.00 91.12 89 THR A O 1
ATOM 677 N N . GLU A 1 90 ? 22.576 1.961 -11.722 1.00 94.12 90 GLU A N 1
ATOM 678 C CA . GLU A 1 90 ? 22.623 2.156 -10.266 1.00 94.12 90 GLU A CA 1
ATOM 679 C C . GLU A 1 90 ? 21.481 3.047 -9.745 1.00 94.12 90 GLU A C 1
ATOM 681 O O . GLU A 1 90 ? 21.731 4.131 -9.213 1.00 94.12 90 GLU A O 1
ATOM 686 N N . PRO A 1 91 ? 20.211 2.635 -9.938 1.00 93.94 91 PRO A N 1
ATOM 687 C CA . PRO A 1 91 ? 19.070 3.440 -9.531 1.00 93.94 91 PRO A CA 1
ATOM 688 C C . PRO A 1 91 ? 19.082 3.707 -8.025 1.00 93.94 91 PRO A C 1
ATOM 690 O O . PRO A 1 91 ? 19.436 2.842 -7.217 1.00 93.94 91 PRO A O 1
ATOM 693 N N . LYS A 1 92 ? 18.667 4.917 -7.652 1.00 95.12 92 LYS A N 1
ATOM 694 C CA . LYS A 1 92 ? 18.746 5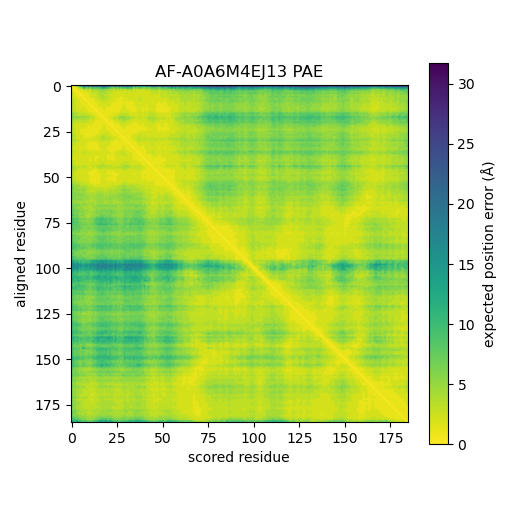.445 -6.286 1.00 95.12 92 LYS A CA 1
ATOM 695 C C . LYS A 1 92 ? 17.381 5.837 -5.742 1.00 95.12 92 LYS A C 1
ATOM 697 O O . LYS A 1 92 ? 16.458 6.110 -6.507 1.00 95.12 92 LYS A O 1
ATOM 702 N N . TYR A 1 93 ? 17.234 5.919 -4.419 1.00 93.69 93 TYR A N 1
ATOM 703 C CA . TYR A 1 93 ? 15.989 6.452 -3.845 1.00 93.69 93 TYR A CA 1
ATOM 704 C C . TYR A 1 93 ? 15.742 7.911 -4.244 1.00 93.69 93 TYR A C 1
ATOM 706 O O . TYR A 1 93 ? 14.597 8.301 -4.437 1.00 93.69 93 TYR A O 1
ATOM 714 N N . GLY A 1 94 ? 16.797 8.700 -4.461 1.00 92.38 94 GLY A N 1
ATOM 715 C CA . GLY A 1 94 ? 16.665 10.058 -4.991 1.00 92.38 94 GLY A CA 1
ATOM 716 C C . GLY A 1 94 ? 16.079 10.151 -6.409 1.00 92.38 94 GLY A C 1
ATOM 717 O O . GLY A 1 94 ? 15.678 11.239 -6.807 1.00 92.38 94 GLY A O 1
ATOM 718 N N . ASP A 1 95 ? 16.006 9.045 -7.163 1.00 90.88 95 ASP A N 1
ATOM 719 C CA . ASP A 1 95 ? 15.448 9.031 -8.524 1.00 90.88 95 ASP A CA 1
ATOM 720 C C . ASP A 1 95 ? 13.905 8.945 -8.551 1.00 90.88 95 ASP A C 1
ATOM 722 O O . ASP A 1 95 ? 13.289 9.173 -9.595 1.00 90.88 95 ASP A O 1
ATOM 726 N N . TRP A 1 96 ? 13.260 8.589 -7.435 1.00 90.62 96 TRP A N 1
ATOM 727 C CA . TRP A 1 96 ? 11.812 8.358 -7.383 1.00 90.62 96 TRP A CA 1
ATOM 728 C C . TRP A 1 96 ? 11.033 9.648 -7.664 1.00 90.62 96 TRP A C 1
ATOM 730 O O . TRP A 1 96 ? 11.225 10.663 -6.998 1.00 90.62 96 TRP A O 1
ATOM 740 N N . GLY A 1 97 ? 10.169 9.621 -8.684 1.00 82.38 97 GLY A N 1
ATOM 741 C CA . GLY A 1 97 ? 9.392 10.791 -9.112 1.00 82.38 97 GLY A CA 1
ATOM 742 C C . GLY A 1 97 ? 10.213 11.941 -9.714 1.00 82.38 97 GLY A C 1
ATOM 743 O O . GLY A 1 97 ? 9.660 13.018 -9.976 1.00 82.38 97 GLY A O 1
ATOM 744 N N . ALA A 1 98 ? 11.514 11.740 -9.961 1.00 80.75 98 ALA A N 1
ATOM 745 C CA . ALA A 1 98 ? 12.362 12.738 -10.610 1.00 80.75 98 ALA A CA 1
ATOM 746 C C . ALA A 1 98 ? 11.943 12.971 -12.073 1.00 80.75 98 ALA A C 1
ATOM 748 O O . ALA A 1 98 ? 11.945 14.111 -12.539 1.00 80.75 98 ALA A O 1
ATOM 749 N N . ASP A 1 99 ? 11.497 11.918 -12.763 1.00 74.31 99 ASP A N 1
ATOM 750 C CA . ASP A 1 99 ? 11.019 11.989 -14.146 1.00 74.31 99 ASP A CA 1
ATOM 751 C C . ASP A 1 99 ? 9.632 12.663 -14.218 1.00 74.31 99 ASP A C 1
ATOM 753 O O . ASP A 1 99 ? 8.741 12.353 -13.422 1.00 74.31 99 ASP A O 1
ATOM 757 N N . GLU A 1 100 ? 9.408 13.548 -15.199 1.00 71.12 100 GLU A N 1
ATOM 758 C CA . GLU A 1 100 ? 8.092 14.183 -15.423 1.00 71.12 100 GLU A CA 1
ATOM 759 C C . GLU A 1 100 ? 6.972 13.159 -15.650 1.00 71.12 100 GLU A C 1
ATOM 761 O O . GLU A 1 100 ? 5.848 13.349 -15.195 1.00 71.12 100 GLU A O 1
ATOM 766 N N . GLU A 1 101 ? 7.290 12.033 -16.287 1.00 70.88 101 GLU A N 1
ATOM 767 C CA . GLU A 1 101 ? 6.316 10.994 -16.631 1.00 70.88 101 GLU A CA 1
ATOM 768 C C . GLU A 1 101 ? 5.977 10.038 -15.472 1.00 70.88 101 GLU A C 1
ATOM 770 O O . GLU A 1 101 ? 5.062 9.227 -15.614 1.00 70.88 101 GLU A O 1
ATOM 775 N N . ASN A 1 102 ? 6.688 10.125 -14.335 1.00 77.06 102 ASN A N 1
ATOM 776 C CA . ASN A 1 102 ? 6.559 9.209 -13.191 1.00 77.06 102 ASN A CA 1
ATOM 777 C C . ASN A 1 102 ? 6.269 9.932 -11.866 1.00 77.06 102 ASN A C 1
ATOM 779 O O . ASN A 1 102 ? 6.600 9.427 -10.792 1.00 77.06 102 ASN A O 1
ATOM 783 N N . LYS A 1 103 ? 5.628 11.107 -11.912 1.00 83.25 103 LYS A N 1
ATOM 784 C CA . LYS A 1 103 ? 5.327 11.913 -10.711 1.00 83.25 103 LYS A CA 1
ATOM 785 C C . LYS A 1 103 ? 4.489 11.184 -9.657 1.00 83.25 103 LYS A C 1
ATOM 787 O O . LYS A 1 103 ? 4.641 11.467 -8.475 1.00 83.25 103 LYS A O 1
ATOM 792 N N . ASN A 1 104 ? 3.708 10.184 -10.064 1.00 84.19 104 ASN A N 1
ATOM 793 C CA . ASN A 1 104 ? 2.952 9.298 -9.170 1.00 84.19 104 ASN A CA 1
ATOM 794 C C . ASN A 1 104 ? 3.832 8.515 -8.178 1.00 84.19 104 ASN A C 1
ATOM 796 O O . ASN A 1 104 ? 3.326 7.978 -7.199 1.00 84.19 104 ASN A O 1
ATOM 800 N N . TRP A 1 105 ? 5.138 8.434 -8.437 1.00 85.69 105 TRP A N 1
ATOM 801 C CA . TRP A 1 105 ? 6.125 7.763 -7.595 1.00 85.69 105 TRP A CA 1
ATOM 802 C C . TRP A 1 105 ? 7.008 8.746 -6.825 1.00 85.69 105 TRP A C 1
ATOM 804 O O . TRP A 1 105 ? 8.084 8.374 -6.372 1.00 85.69 105 TRP A O 1
ATOM 814 N N . SER A 1 106 ? 6.595 10.007 -6.709 1.00 85.44 106 SER A N 1
ATOM 815 C CA . SER A 1 106 ? 7.311 11.009 -5.924 1.00 85.44 106 SER A CA 1
ATOM 816 C C . SER A 1 106 ? 7.096 10.774 -4.431 1.00 85.44 106 SER A C 1
ATOM 818 O O . SER A 1 106 ? 5.960 10.734 -3.965 1.00 85.44 106 SER A O 1
ATOM 820 N N . TYR A 1 107 ? 8.190 10.679 -3.678 1.00 83.69 107 TYR A N 1
ATOM 821 C CA . TYR A 1 107 ? 8.174 10.548 -2.222 1.00 83.69 107 TYR A CA 1
ATOM 822 C C . TYR A 1 107 ? 9.154 11.524 -1.578 1.00 83.69 107 TYR A C 1
ATOM 824 O O . TYR A 1 107 ? 10.192 11.857 -2.156 1.00 83.69 107 TYR A O 1
ATOM 832 N N . ASP A 1 108 ? 8.866 11.903 -0.335 1.00 86.69 108 ASP A N 1
ATOM 833 C CA . ASP A 1 108 ? 9.815 12.619 0.511 1.00 86.69 108 ASP A CA 1
ATOM 834 C C . ASP A 1 108 ? 10.901 11.654 0.996 1.00 86.69 108 ASP A C 1
ATOM 836 O O . ASP A 1 108 ? 10.765 10.946 1.995 1.00 86.69 108 ASP A O 1
ATOM 840 N N . VAL A 1 109 ? 12.001 11.602 0.247 1.00 88.06 109 VAL A N 1
ATOM 841 C CA . VAL A 1 109 ? 13.172 10.790 0.587 1.00 88.06 109 VAL A CA 1
ATOM 842 C C . VAL A 1 109 ? 14.127 11.613 1.443 1.00 88.06 109 VAL A C 1
ATOM 844 O O . VAL A 1 109 ? 14.704 12.597 0.971 1.00 88.06 109 VAL A O 1
ATOM 847 N N . HIS A 1 110 ? 14.328 11.177 2.688 1.00 92.94 110 HIS A N 1
ATOM 848 C CA . HIS A 1 110 ? 15.300 11.778 3.600 1.00 92.94 110 HIS A CA 1
ATOM 849 C C . HIS A 1 110 ? 16.706 11.787 2.983 1.00 92.94 110 HIS A C 1
ATOM 851 O O . HIS A 1 110 ? 17.114 10.824 2.327 1.00 92.94 110 HIS A O 1
ATOM 857 N N . GLU A 1 111 ? 17.470 12.855 3.218 1.00 93.94 111 GLU A N 1
ATOM 858 C CA . GLU A 1 111 ? 18.785 13.076 2.599 1.00 93.94 111 GLU A CA 1
ATOM 859 C C . GLU A 1 111 ? 19.747 11.894 2.776 1.00 93.94 111 GLU A C 1
ATOM 861 O O . GLU A 1 111 ? 20.401 11.484 1.821 1.00 93.94 111 GLU A O 1
ATOM 866 N N . SER A 1 112 ? 19.741 11.267 3.955 1.00 95.25 112 SER A N 1
ATOM 867 C CA . SER A 1 112 ? 20.593 10.117 4.279 1.00 95.25 112 SER A CA 1
ATOM 868 C C . SER A 1 112 ? 20.311 8.875 3.432 1.00 95.25 112 SER A C 1
ATOM 870 O O . SER A 1 112 ? 21.136 7.967 3.388 1.00 95.25 112 SER A O 1
ATOM 872 N N . CYS A 1 113 ? 19.137 8.796 2.804 1.00 94.81 113 CYS A N 1
ATOM 873 C CA . CYS A 1 113 ? 18.710 7.647 2.011 1.00 94.81 113 CYS A CA 1
ATOM 874 C C . CYS A 1 113 ? 18.839 7.887 0.506 1.00 94.81 113 CYS A C 1
ATOM 876 O O . CYS A 1 113 ? 18.768 6.931 -0.264 1.00 94.81 113 CYS A O 1
ATOM 878 N N . ARG A 1 114 ? 19.033 9.139 0.071 1.00 93.81 114 ARG A N 1
ATOM 879 C CA . ARG A 1 114 ? 18.962 9.515 -1.348 1.00 93.81 114 ARG A CA 1
ATOM 880 C C . ARG A 1 114 ? 19.936 8.751 -2.231 1.00 93.81 114 ARG A C 1
ATOM 882 O O . ARG A 1 114 ? 19.550 8.375 -3.330 1.00 93.81 114 ARG A O 1
ATOM 889 N N . ASP A 1 115 ? 21.149 8.499 -1.748 1.00 96.12 115 ASP A N 1
ATOM 890 C CA . ASP A 1 115 ? 22.200 7.810 -2.504 1.00 96.12 115 ASP A CA 1
ATOM 891 C C . ASP A 1 115 ? 22.181 6.283 -2.376 1.00 96.12 115 ASP A C 1
ATOM 893 O O . ASP A 1 115 ? 22.977 5.604 -3.026 1.00 96.12 115 ASP A O 1
ATOM 897 N N . MET A 1 116 ? 21.280 5.725 -1.564 1.00 96.31 116 MET A N 1
ATOM 898 C CA . MET A 1 116 ? 21.154 4.278 -1.421 1.00 96.31 116 MET A CA 1
ATOM 899 C C . MET A 1 116 ? 20.552 3.654 -2.684 1.00 96.31 116 MET A C 1
ATOM 901 O O . MET A 1 116 ? 19.662 4.230 -3.316 1.00 96.31 116 MET A O 1
ATOM 905 N N . PHE A 1 117 ? 21.006 2.437 -2.996 1.00 95.75 117 PHE A N 1
ATOM 906 C CA . PHE A 1 117 ? 20.441 1.616 -4.063 1.00 95.75 117 PHE A CA 1
ATOM 907 C C . PHE A 1 117 ? 18.927 1.456 -3.902 1.00 95.75 117 PHE A C 1
ATOM 909 O O . PHE A 1 117 ? 18.421 1.209 -2.804 1.00 95.75 117 PHE A O 1
ATOM 916 N N . SER A 1 118 ? 18.229 1.527 -5.027 1.00 94.62 118 SER A N 1
ATOM 917 C CA . SER A 1 118 ? 16.789 1.383 -5.131 1.00 94.62 118 SER A CA 1
ATOM 918 C C . SER A 1 118 ? 16.432 0.466 -6.299 1.00 94.62 118 SER A C 1
ATOM 920 O O . SER A 1 118 ? 17.002 0.609 -7.374 1.00 94.62 118 SER A O 1
ATOM 922 N N . PRO A 1 119 ? 15.417 -0.401 -6.175 1.00 93.88 119 PRO A N 1
ATOM 923 C CA . PRO A 1 119 ? 14.921 -1.204 -7.289 1.00 93.88 119 PRO A CA 1
ATOM 924 C C . PRO A 1 119 ? 14.037 -0.408 -8.274 1.00 93.88 119 PRO A C 1
ATOM 926 O O . PRO A 1 119 ? 13.147 -0.971 -8.904 1.00 93.88 119 PRO A O 1
ATOM 929 N N . TYR A 1 120 ? 14.216 0.907 -8.389 1.00 93.75 120 TYR A N 1
ATOM 930 C CA . TYR A 1 120 ? 13.366 1.767 -9.211 1.00 93.75 120 TYR A CA 1
ATOM 931 C C . TYR A 1 120 ? 13.673 1.627 -10.711 1.00 93.75 120 TYR A C 1
ATOM 933 O O . TYR A 1 120 ? 14.829 1.586 -11.125 1.00 93.75 120 TYR A O 1
ATOM 941 N N . LEU A 1 121 ? 12.623 1.580 -11.533 1.00 92.00 121 LEU A N 1
ATOM 942 C CA . LEU A 1 121 ? 12.665 1.361 -12.983 1.00 92.00 121 LEU A CA 1
ATOM 943 C C . LEU A 1 121 ? 12.205 2.581 -13.803 1.00 92.00 121 LEU A C 1
ATOM 945 O O . LEU A 1 121 ? 11.983 2.453 -15.007 1.00 92.00 121 LEU A O 1
ATOM 949 N N . GLY A 1 122 ? 12.084 3.770 -13.199 1.00 87.62 122 GLY A N 1
ATOM 950 C CA . GLY A 1 122 ? 11.567 4.968 -13.886 1.00 87.62 122 GLY A CA 1
ATOM 951 C C . GLY A 1 122 ? 12.316 5.323 -15.175 1.00 87.62 122 GLY A C 1
ATOM 952 O O . GLY A 1 122 ? 11.704 5.423 -16.239 1.00 87.62 122 GLY A O 1
ATOM 953 N N . LYS A 1 123 ? 13.655 5.376 -15.119 1.00 86.25 123 LYS A N 1
ATOM 954 C CA . LYS A 1 123 ? 14.527 5.675 -16.274 1.00 86.25 123 LYS A CA 1
ATOM 955 C C . LYS A 1 123 ? 14.333 4.694 -17.441 1.00 86.25 123 LYS A C 1
ATOM 957 O O . LYS A 1 123 ? 14.388 5.091 -18.605 1.00 86.25 123 LYS A O 1
ATOM 962 N N . VAL A 1 124 ? 14.103 3.411 -17.144 1.00 89.69 124 VAL A N 1
ATOM 963 C CA . VAL A 1 124 ? 13.908 2.365 -18.163 1.00 89.69 124 VAL A CA 1
ATOM 964 C C . VAL A 1 124 ? 12.576 2.563 -18.883 1.00 89.69 124 VAL A C 1
ATOM 966 O O . VAL A 1 124 ? 12.535 2.530 -20.115 1.00 89.69 124 VAL A O 1
ATOM 969 N N . PHE A 1 125 ? 11.502 2.834 -18.141 1.00 90.12 125 PHE A N 1
ATOM 970 C CA . PHE A 1 125 ? 10.188 3.075 -18.736 1.00 90.12 125 PHE A CA 1
ATOM 971 C C . PHE A 1 125 ? 10.115 4.413 -19.484 1.00 90.12 125 PHE A C 1
ATOM 973 O O . PHE A 1 125 ? 9.565 4.450 -20.584 1.00 90.12 125 PHE A O 1
ATOM 980 N N . ALA A 1 126 ? 10.763 5.470 -18.985 1.00 87.44 126 ALA A N 1
ATOM 981 C CA . ALA A 1 126 ? 10.888 6.743 -19.704 1.00 87.44 126 ALA A CA 1
ATOM 982 C C . ALA A 1 126 ? 11.593 6.566 -21.065 1.00 87.44 126 ALA A C 1
ATOM 984 O O . ALA A 1 126 ? 11.163 7.105 -22.091 1.00 87.44 126 ALA A O 1
ATOM 985 N N . LYS A 1 127 ? 12.642 5.730 -21.114 1.00 88.75 127 LYS A N 1
ATOM 986 C CA . LYS A 1 127 ? 13.309 5.358 -22.371 1.00 88.75 127 LYS A CA 1
ATOM 987 C C . LYS A 1 127 ? 12.371 4.589 -23.308 1.00 88.75 127 LYS A C 1
ATOM 989 O O . LYS A 1 127 ? 12.355 4.868 -24.505 1.00 88.75 127 LYS A O 1
ATOM 994 N N . GLY A 1 128 ? 11.597 3.637 -22.782 1.00 90.69 128 GLY A N 1
ATOM 995 C CA . GLY A 1 128 ? 10.625 2.862 -23.561 1.00 90.69 128 GLY A CA 1
ATOM 996 C C . GLY A 1 128 ? 9.525 3.730 -24.180 1.00 90.69 128 GLY A C 1
ATOM 997 O O . GLY A 1 128 ? 9.210 3.567 -25.360 1.00 90.69 128 GLY A O 1
ATOM 998 N N . LYS A 1 129 ? 9.002 4.703 -23.425 1.00 89.12 129 LYS A N 1
ATOM 999 C CA . LYS A 1 129 ? 8.035 5.700 -23.915 1.00 89.12 129 LYS A CA 1
ATOM 1000 C C . LYS A 1 129 ? 8.636 6.600 -24.993 1.00 89.12 129 LYS A C 1
ATOM 1002 O O . LYS A 1 129 ? 8.055 6.738 -26.067 1.00 89.12 129 LYS A O 1
ATOM 1007 N N . SER A 1 130 ? 9.836 7.133 -24.757 1.00 90.00 130 SER A N 1
ATOM 1008 C CA . SER A 1 130 ? 10.557 7.967 -25.735 1.00 90.00 130 SER A CA 1
ATOM 1009 C C . SER A 1 130 ? 10.841 7.229 -27.050 1.00 90.00 130 SER A C 1
ATOM 1011 O O . SER A 1 130 ? 10.832 7.836 -28.117 1.00 90.00 130 SER A O 1
ATOM 1013 N N . ALA A 1 131 ? 11.063 5.913 -26.985 1.00 93.50 131 ALA A N 1
ATOM 1014 C CA . ALA A 1 131 ? 11.265 5.055 -28.152 1.00 93.50 131 ALA A CA 1
ATOM 1015 C C . ALA A 1 131 ? 9.956 4.610 -28.838 1.00 93.50 131 ALA A C 1
ATOM 1017 O O . ALA A 1 131 ? 10.014 3.912 -29.848 1.00 93.50 131 ALA A O 1
ATOM 1018 N N . GLY A 1 132 ? 8.786 4.971 -28.297 1.00 92.69 132 GLY A N 1
ATOM 1019 C CA . GLY A 1 132 ? 7.481 4.554 -28.819 1.00 92.69 132 GLY A CA 1
ATOM 1020 C C . GLY A 1 132 ? 7.145 3.077 -28.588 1.00 92.69 132 GLY A C 1
ATOM 1021 O O . GLY A 1 132 ? 6.208 2.575 -29.199 1.00 92.69 132 GLY A O 1
ATOM 1022 N N . ILE A 1 133 ? 7.897 2.386 -27.724 1.00 94.12 133 ILE A N 1
ATOM 1023 C CA . ILE A 1 133 ? 7.632 0.990 -27.337 1.00 94.12 133 ILE A CA 1
ATOM 1024 C C . ILE A 1 133 ? 6.452 0.941 -26.365 1.00 94.12 133 ILE A C 1
ATOM 1026 O O . ILE A 1 133 ? 5.605 0.063 -26.464 1.00 94.12 133 ILE A O 1
ATOM 1030 N N . ILE A 1 134 ? 6.394 1.904 -25.442 1.00 91.75 134 ILE A N 1
ATOM 1031 C CA . ILE A 1 134 ? 5.322 2.024 -24.453 1.00 91.75 134 ILE A CA 1
ATOM 1032 C C . ILE A 1 134 ? 4.340 3.103 -24.926 1.00 91.75 134 ILE A C 1
ATOM 1034 O O . ILE A 1 134 ? 4.777 4.226 -25.211 1.00 91.75 134 ILE A O 1
ATOM 1038 N N . PRO A 1 135 ? 3.026 2.821 -24.987 1.00 91.56 135 PRO A N 1
ATOM 1039 C CA . PRO A 1 135 ? 2.039 3.829 -25.350 1.00 91.56 135 PRO A CA 1
ATOM 1040 C C . PRO A 1 135 ? 2.018 5.000 -24.355 1.00 91.56 135 PRO A C 1
ATOM 1042 O O . PRO A 1 135 ? 2.148 4.824 -23.144 1.00 91.56 135 PRO A O 1
ATOM 1045 N N . LYS A 1 136 ? 1.811 6.222 -24.860 1.00 86.44 136 LYS A N 1
ATOM 1046 C CA . LYS A 1 136 ? 1.906 7.461 -24.061 1.00 86.44 136 LYS A CA 1
ATOM 1047 C C . LYS A 1 136 ? 0.920 7.537 -22.892 1.00 86.44 136 LYS A C 1
ATOM 1049 O O . LYS A 1 136 ? 1.199 8.210 -21.908 1.00 86.44 136 LYS A O 1
ATOM 1054 N N . ASN A 1 137 ? -0.231 6.880 -23.006 1.00 86.88 137 ASN A N 1
ATOM 1055 C CA . ASN A 1 137 ? -1.287 6.886 -21.993 1.00 86.88 137 ASN A CA 1
ATOM 1056 C C . ASN A 1 137 ? -1.074 5.855 -20.870 1.00 86.88 137 ASN A C 1
ATOM 1058 O O . ASN A 1 137 ? -1.928 5.750 -19.995 1.00 86.88 137 ASN A O 1
ATOM 1062 N N . VAL A 1 138 ? 0.023 5.093 -20.898 1.00 89.56 138 VAL A N 1
ATOM 1063 C CA . VAL A 1 138 ? 0.329 4.063 -19.899 1.00 89.56 138 VAL A CA 1
ATOM 1064 C C . VAL A 1 138 ? 1.235 4.641 -18.808 1.00 89.56 138 VAL A C 1
ATOM 1066 O O . VAL A 1 138 ? 2.245 5.294 -19.087 1.00 89.56 138 VAL A O 1
ATOM 1069 N N . THR A 1 139 ? 0.912 4.385 -17.546 1.00 86.62 139 THR A N 1
ATOM 1070 C CA . THR A 1 139 ? 1.624 4.891 -16.365 1.00 86.62 139 THR A CA 1
ATOM 1071 C C . THR A 1 139 ? 2.676 3.900 -15.862 1.00 86.62 139 THR A C 1
ATOM 1073 O O . THR A 1 139 ? 2.701 3.531 -14.689 1.00 86.62 139 THR A O 1
ATOM 1076 N N . LEU A 1 140 ? 3.567 3.461 -16.761 1.00 87.94 140 LEU A N 1
ATOM 1077 C CA . LEU A 1 140 ? 4.683 2.593 -16.384 1.00 87.94 140 LEU A CA 1
ATOM 1078 C C . LEU A 1 140 ? 5.813 3.368 -15.695 1.00 87.94 140 LEU A C 1
ATOM 1080 O O . LEU A 1 140 ? 6.424 4.250 -16.298 1.00 87.94 140 LEU A O 1
ATOM 1084 N N . GLY A 1 141 ? 6.097 2.971 -14.458 1.00 88.50 141 GLY A N 1
ATOM 1085 C CA . GLY A 1 141 ? 7.103 3.508 -13.541 1.00 88.50 141 GLY A CA 1
ATOM 1086 C C . GLY A 1 141 ? 6.944 2.806 -12.195 1.00 88.50 141 GLY A C 1
ATOM 1087 O O . GLY A 1 141 ? 5.834 2.412 -11.869 1.00 88.50 141 GLY A O 1
ATOM 1088 N N . GLY A 1 142 ? 8.009 2.609 -11.417 1.00 91.25 142 GLY A N 1
ATOM 1089 C CA . GLY A 1 142 ? 7.907 1.944 -10.110 1.00 91.25 142 GLY A CA 1
ATOM 1090 C C . GLY A 1 142 ? 9.059 0.990 -9.846 1.00 91.25 142 GLY A C 1
ATOM 1091 O O . GLY A 1 142 ? 10.177 1.256 -10.285 1.00 91.25 142 GLY A O 1
ATOM 1092 N N . SER A 1 143 ? 8.816 -0.102 -9.126 1.00 93.44 143 SER A N 1
ATOM 1093 C CA . SER A 1 143 ? 9.876 -0.979 -8.624 1.00 93.44 143 SER A CA 1
ATOM 1094 C C . SER A 1 143 ? 9.697 -2.455 -8.963 1.00 93.44 143 SER A C 1
ATOM 1096 O O . SER A 1 143 ? 8.611 -2.937 -9.287 1.00 93.44 143 SER A O 1
ATOM 1098 N N . TRP A 1 144 ? 10.804 -3.188 -8.872 1.00 94.44 144 TRP A N 1
ATOM 1099 C CA . TRP A 1 144 ? 10.841 -4.646 -8.960 1.00 94.44 144 TRP A CA 1
ATOM 1100 C C . TRP A 1 144 ? 11.306 -5.263 -7.636 1.00 94.44 144 TRP A C 1
ATOM 1102 O O . TRP A 1 144 ? 11.902 -4.586 -6.800 1.00 94.44 144 TRP A O 1
ATOM 1112 N N . SER A 1 145 ? 11.048 -6.558 -7.436 1.00 93.94 145 SER A N 1
ATOM 1113 C CA . SER A 1 145 ? 11.547 -7.283 -6.260 1.00 93.94 145 SER A CA 1
ATOM 1114 C C . SER A 1 145 ? 12.643 -8.283 -6.607 1.00 93.94 145 SER A C 1
ATOM 1116 O O . SER A 1 145 ? 13.792 -8.112 -6.214 1.00 93.94 145 SER A O 1
ATOM 1118 N N . THR A 1 146 ? 12.297 -9.362 -7.312 1.00 93.69 146 THR A N 1
ATOM 1119 C CA . THR A 1 146 ? 13.199 -10.507 -7.490 1.00 93.69 146 THR A CA 1
ATOM 1120 C C . THR A 1 146 ? 13.147 -11.010 -8.922 1.00 93.69 146 THR A C 1
ATOM 1122 O O . THR A 1 146 ? 12.065 -11.178 -9.471 1.00 93.69 146 THR A O 1
ATOM 1125 N N . VAL A 1 147 ? 14.310 -11.332 -9.497 1.00 95.19 147 VAL A N 1
ATOM 1126 C CA . VAL A 1 147 ? 14.417 -12.042 -10.779 1.00 95.19 147 VAL A CA 1
ATOM 1127 C C . VAL A 1 147 ? 15.016 -13.435 -10.567 1.00 95.19 147 VAL A C 1
ATOM 1129 O O . VAL A 1 147 ? 16.183 -13.583 -10.169 1.00 95.19 147 VAL A O 1
ATOM 1132 N N . THR A 1 148 ? 14.225 -14.476 -10.833 1.00 94.75 148 THR A N 1
ATOM 1133 C CA . THR A 1 148 ? 14.657 -15.876 -10.691 1.00 94.75 148 THR A CA 1
ATOM 1134 C C . THR A 1 148 ? 15.703 -16.234 -11.741 1.00 94.75 148 THR A C 1
ATOM 1136 O O . THR A 1 148 ? 15.805 -15.608 -12.794 1.00 94.75 148 THR A O 1
ATOM 1139 N N . VAL A 1 149 ? 16.496 -17.276 -11.474 1.00 93.81 149 VAL A N 1
ATOM 1140 C CA . VAL A 1 149 ? 17.468 -17.810 -12.449 1.00 93.81 149 VAL A CA 1
ATOM 1141 C C . VAL A 1 149 ? 16.819 -18.305 -13.747 1.00 93.81 149 VAL A C 1
ATOM 1143 O O . VAL A 1 149 ? 17.504 -18.367 -14.760 1.00 93.81 149 VAL A O 1
ATOM 1146 N N . TYR A 1 150 ? 15.520 -18.608 -13.723 1.00 94.75 150 TYR A N 1
ATOM 1147 C CA . TYR A 1 150 ? 14.747 -19.059 -14.881 1.00 94.75 150 TYR A CA 1
ATOM 1148 C C . TYR A 1 150 ? 14.140 -17.906 -15.690 1.00 94.75 150 TYR A C 1
ATOM 1150 O O . TYR A 1 150 ? 13.518 -18.147 -16.720 1.00 94.75 150 TYR A O 1
ATOM 1158 N N . GLY A 1 151 ? 14.351 -16.658 -15.260 1.00 94.50 151 GLY A N 1
ATOM 1159 C CA . GLY A 1 151 ? 13.838 -15.487 -15.961 1.00 94.50 151 GLY A CA 1
ATOM 1160 C C . GLY A 1 151 ? 12.427 -15.084 -15.544 1.00 94.50 151 GLY A C 1
ATOM 1161 O O . GLY A 1 151 ? 11.705 -14.520 -16.360 1.00 94.50 151 GLY A O 1
ATOM 1162 N N . ASP A 1 152 ? 12.033 -15.338 -14.295 1.00 95.69 152 ASP A N 1
ATOM 1163 C CA . ASP A 1 152 ? 10.788 -14.804 -13.737 1.00 95.69 152 ASP A CA 1
ATOM 1164 C C . ASP A 1 152 ? 11.087 -13.533 -12.941 1.00 95.69 152 ASP A C 1
ATOM 1166 O O . ASP A 1 152 ? 11.717 -13.588 -11.881 1.00 95.69 152 ASP A O 1
ATOM 1170 N N . ALA A 1 153 ? 10.644 -12.383 -13.444 1.00 94.00 153 ALA A N 1
ATOM 1171 C CA . ALA A 1 153 ? 10.544 -11.147 -12.681 1.00 94.00 153 ALA A CA 1
ATOM 1172 C C . ALA A 1 153 ? 9.291 -11.207 -11.809 1.00 94.00 153 ALA A C 1
ATOM 1174 O O . ALA A 1 153 ? 8.172 -11.011 -12.286 1.00 94.00 153 ALA A O 1
ATOM 1175 N N . ASN A 1 154 ? 9.489 -11.479 -10.526 1.00 92.31 154 ASN A N 1
ATOM 1176 C CA . ASN A 1 154 ? 8.424 -11.515 -9.543 1.00 92.31 154 ASN A CA 1
ATOM 1177 C C . ASN A 1 154 ? 8.205 -10.135 -8.935 1.00 92.31 154 ASN A C 1
ATOM 1179 O O . ASN A 1 154 ? 9.168 -9.462 -8.549 1.00 92.31 154 ASN A O 1
ATOM 1183 N N . TYR A 1 155 ? 6.930 -9.785 -8.761 1.00 93.19 155 TYR A N 1
ATOM 1184 C CA . TYR A 1 155 ? 6.507 -8.594 -8.027 1.00 93.19 155 TYR A CA 1
ATOM 1185 C C . TYR A 1 155 ? 7.044 -7.304 -8.671 1.00 93.19 155 TYR A C 1
ATOM 1187 O O . TYR A 1 155 ? 7.869 -6.580 -8.111 1.00 93.19 155 TYR A O 1
ATOM 1195 N N . LEU A 1 156 ? 6.589 -7.047 -9.893 1.00 94.94 156 LEU A N 1
ATOM 1196 C CA . LEU A 1 156 ? 6.717 -5.763 -10.566 1.00 94.94 156 LEU A CA 1
ATOM 1197 C C . LEU A 1 156 ? 5.570 -4.874 -10.098 1.00 94.94 156 LEU A C 1
ATOM 1199 O O . LEU A 1 156 ? 4.416 -5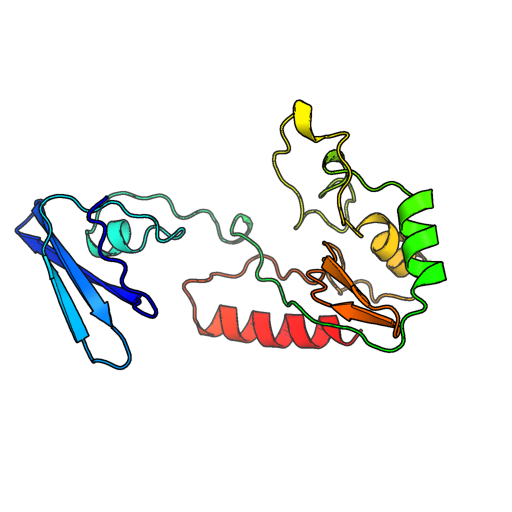.093 -10.465 1.00 94.94 156 LEU A O 1
ATOM 1203 N N . ASN A 1 157 ? 5.895 -3.882 -9.278 1.00 94.88 157 ASN A N 1
ATOM 1204 C CA . ASN A 1 157 ? 4.971 -2.828 -8.899 1.00 94.88 157 ASN A CA 1
ATOM 1205 C C . ASN A 1 157 ? 5.277 -1.593 -9.748 1.00 94.88 157 ASN A C 1
ATOM 1207 O O . ASN A 1 157 ? 6.002 -0.700 -9.314 1.00 94.88 157 ASN A O 1
ATOM 1211 N N . VAL A 1 158 ? 4.814 -1.615 -10.999 1.00 93.19 158 VAL A N 1
ATOM 1212 C CA . VAL A 1 158 ? 5.236 -0.648 -12.024 1.00 93.19 158 VAL A CA 1
ATOM 1213 C C . VAL A 1 158 ? 4.083 0.057 -12.737 1.00 93.19 158 VAL A C 1
ATOM 1215 O O . VAL A 1 158 ? 4.331 0.818 -13.660 1.00 93.19 158 VAL A O 1
ATOM 1218 N N . VAL A 1 159 ? 2.833 -0.196 -12.347 1.00 94.00 159 VAL A N 1
ATOM 1219 C CA . VAL A 1 159 ? 1.648 0.490 -12.884 1.00 94.00 159 VAL A CA 1
ATOM 1220 C C . VAL A 1 159 ? 0.997 1.259 -11.748 1.00 94.00 159 VAL A C 1
ATOM 1222 O O . VAL A 1 159 ? 0.705 0.669 -10.707 1.00 94.00 159 VAL A O 1
ATOM 1225 N N . SER A 1 160 ? 0.744 2.553 -11.951 1.00 93.12 160 SER A N 1
ATOM 1226 C CA . SER A 1 160 ? 0.084 3.408 -10.960 1.00 93.12 160 SER A CA 1
ATOM 1227 C C . SER A 1 160 ? -1.084 4.188 -11.560 1.00 93.12 160 SER A C 1
ATOM 1229 O O . SER A 1 160 ? -0.933 4.923 -12.534 1.00 93.12 160 SER A O 1
ATOM 1231 N N . ILE A 1 161 ? -2.269 4.046 -10.973 1.00 94.56 161 ILE A N 1
ATOM 1232 C CA . ILE A 1 161 ? -3.478 4.763 -11.376 1.00 94.56 161 ILE A CA 1
ATOM 1233 C C . ILE A 1 161 ? -3.724 5.886 -10.356 1.00 94.56 161 ILE A C 1
ATOM 1235 O O . ILE A 1 161 ? -4.084 5.589 -9.212 1.00 94.56 161 ILE A O 1
ATOM 1239 N N . PRO A 1 162 ? -3.498 7.160 -10.730 1.00 92.88 162 PRO A N 1
ATOM 1240 C CA . PRO A 1 162 ? -3.696 8.297 -9.838 1.00 92.88 162 PRO A CA 1
ATOM 1241 C C . PRO A 1 162 ? -5.174 8.674 -9.723 1.00 92.88 162 PRO A C 1
ATOM 1243 O O . PRO A 1 162 ? -6.011 8.205 -10.501 1.00 92.88 162 PRO A O 1
ATOM 1246 N N . ALA A 1 163 ? -5.475 9.570 -8.778 1.00 93.44 163 ALA A N 1
ATOM 1247 C CA . ALA A 1 163 ? -6.807 10.138 -8.572 1.00 93.44 163 ALA A CA 1
ATOM 1248 C C . ALA A 1 163 ? -7.897 9.062 -8.414 1.00 93.44 163 ALA A C 1
ATOM 1250 O O . ALA A 1 163 ? -8.935 9.096 -9.086 1.00 93.44 163 ALA A O 1
ATOM 1251 N N . VAL A 1 164 ? -7.627 8.087 -7.542 1.00 95.50 164 VAL A N 1
ATOM 1252 C CA . VAL A 1 164 ? -8.547 7.011 -7.158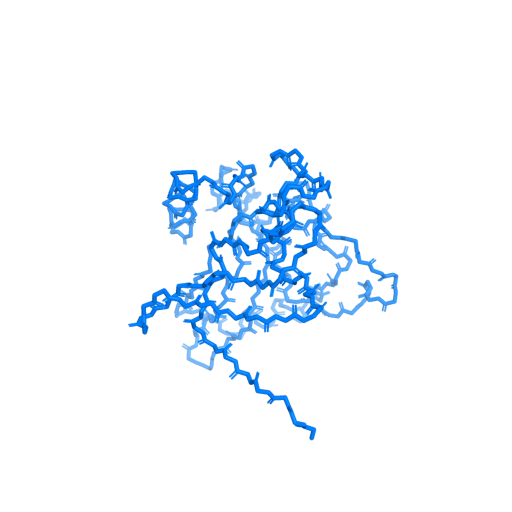 1.00 95.50 164 VAL A CA 1
ATOM 1253 C C . VAL A 1 164 ? -8.934 7.217 -5.702 1.00 95.50 164 VAL A C 1
ATOM 1255 O O . VAL A 1 164 ? -8.072 7.306 -4.833 1.00 95.50 164 VAL A O 1
ATOM 1258 N N . ASP A 1 165 ? -10.232 7.279 -5.436 1.00 94.69 165 ASP A N 1
ATOM 1259 C CA . ASP A 1 165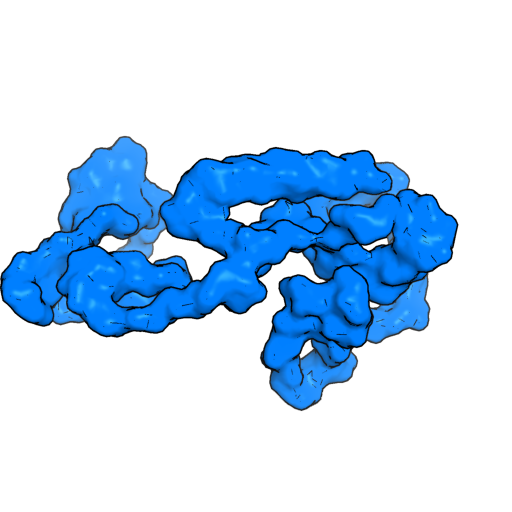 ? -10.773 7.276 -4.088 1.00 94.69 165 ASP A CA 1
ATOM 1260 C C . ASP A 1 165 ? -10.907 5.830 -3.602 1.00 94.69 165 ASP A C 1
ATOM 1262 O O . ASP A 1 165 ? -11.799 5.097 -4.028 1.00 94.69 165 ASP A O 1
ATOM 1266 N N . CYS A 1 166 ? -10.019 5.411 -2.700 1.00 92.00 166 CYS A N 1
ATOM 1267 C CA . CYS A 1 166 ? -10.040 4.066 -2.123 1.00 92.00 166 CYS A CA 1
ATOM 1268 C C . CYS A 1 166 ? -11.283 3.778 -1.265 1.00 92.00 166 CYS A C 1
ATOM 1270 O O . CYS A 1 166 ? -11.563 2.617 -0.971 1.00 92.00 166 CYS A O 1
ATOM 1272 N N . THR A 1 167 ? -12.050 4.806 -0.893 1.00 91.94 167 THR A N 1
ATOM 1273 C CA . THR A 1 167 ? -13.30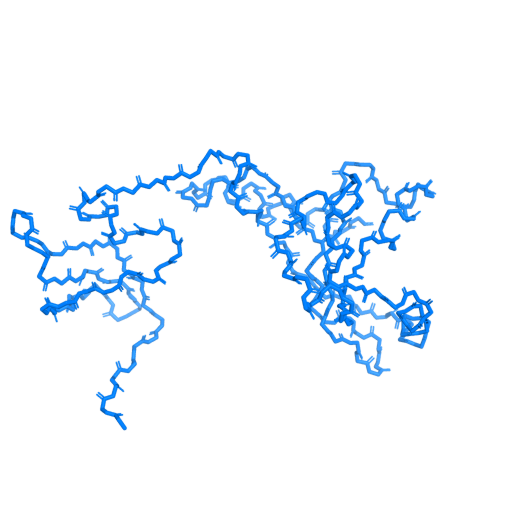6 4.641 -0.146 1.00 91.94 167 THR A CA 1
ATOM 1274 C C . THR A 1 167 ? -14.512 4.392 -1.059 1.00 91.94 167 THR A C 1
ATOM 1276 O O . THR A 1 167 ? -15.566 3.974 -0.577 1.00 91.94 167 THR A O 1
ATOM 1279 N N . ASP A 1 168 ? -14.363 4.573 -2.379 1.00 95.06 168 ASP A N 1
ATOM 1280 C CA . ASP A 1 168 ? -15.375 4.233 -3.384 1.00 95.06 168 ASP A CA 1
ATOM 1281 C C . ASP A 1 168 ? -15.016 2.921 -4.099 1.00 95.06 168 ASP A C 1
ATOM 1283 O O . ASP A 1 168 ? -14.086 2.826 -4.906 1.00 95.06 168 ASP A O 1
ATOM 1287 N N . VAL A 1 169 ? -15.814 1.885 -3.842 1.00 96.06 169 VAL A N 1
ATOM 1288 C CA . VAL A 1 169 ? -15.622 0.554 -4.429 1.00 96.06 169 VAL A CA 1
ATOM 1289 C C . VAL A 1 169 ? -15.717 0.546 -5.961 1.00 96.06 169 VAL A C 1
ATOM 1291 O O . VAL A 1 169 ? -15.038 -0.254 -6.613 1.00 96.06 169 VAL A O 1
ATOM 1294 N N . PHE A 1 170 ? -16.526 1.417 -6.569 1.00 98.00 170 PHE A N 1
ATOM 1295 C CA . PHE A 1 170 ? -16.657 1.473 -8.028 1.00 98.00 170 PHE A CA 1
ATOM 1296 C C . PHE A 1 170 ? -15.441 2.128 -8.670 1.00 98.00 170 PHE A C 1
ATOM 1298 O O . PHE A 1 170 ? -15.004 1.710 -9.746 1.00 98.00 170 PHE A O 1
ATOM 1305 N N . ASP A 1 171 ? -14.859 3.107 -7.990 1.00 96.94 171 ASP A N 1
ATOM 1306 C CA . ASP A 1 171 ? -13.644 3.762 -8.440 1.00 96.94 171 ASP A CA 1
ATOM 1307 C C . ASP A 1 171 ? -12.425 2.843 -8.326 1.00 96.94 171 ASP A C 1
ATOM 1309 O O . ASP A 1 171 ? -11.672 2.702 -9.293 1.00 96.94 171 ASP A O 1
ATOM 1313 N N . LEU A 1 172 ? -12.301 2.113 -7.211 1.00 96.50 172 LEU A N 1
ATOM 1314 C CA . LEU A 1 172 ? -11.326 1.028 -7.076 1.00 96.50 172 LEU A CA 1
ATOM 1315 C C . LEU A 1 172 ? -11.492 -0.024 -8.177 1.00 96.50 172 LEU A C 1
ATOM 1317 O O . LEU A 1 172 ? -10.512 -0.440 -8.792 1.00 96.50 172 LEU A O 1
ATOM 1321 N N . THR A 1 173 ? -12.730 -0.425 -8.474 1.00 97.50 173 THR A N 1
ATOM 1322 C CA . THR A 1 173 ? -13.018 -1.413 -9.526 1.00 97.50 173 THR A CA 1
ATOM 1323 C C . THR A 1 173 ? -12.589 -0.910 -10.904 1.00 97.50 173 THR A C 1
ATOM 1325 O O . THR A 1 173 ? -11.930 -1.631 -11.658 1.00 97.50 173 THR A O 1
ATOM 1328 N N . ARG A 1 174 ? -12.934 0.337 -11.244 1.00 97.62 174 ARG A N 1
ATOM 1329 C CA . ARG A 1 174 ? -12.507 0.980 -12.494 1.00 97.62 174 ARG A CA 1
ATOM 1330 C C . ARG A 1 174 ? -10.985 1.019 -12.585 1.00 97.62 174 ARG A C 1
ATOM 1332 O O . ARG A 1 174 ? -10.432 0.675 -13.631 1.00 97.62 174 ARG A O 1
ATOM 1339 N N . ALA A 1 175 ? -10.327 1.442 -11.509 1.00 96.75 175 ALA A N 1
ATOM 1340 C CA . ALA A 1 175 ? -8.883 1.547 -11.454 1.00 96.75 175 ALA A CA 1
ATOM 1341 C C . ALA A 1 175 ? -8.224 0.173 -11.642 1.00 96.75 175 ALA A C 1
ATOM 1343 O O . ALA A 1 175 ? -7.306 0.067 -12.445 1.00 96.75 175 ALA A O 1
ATOM 1344 N N . GLU A 1 176 ? -8.705 -0.879 -10.971 1.00 96.75 176 GLU A N 1
ATOM 1345 C CA . GLU A 1 176 ? -8.163 -2.246 -11.075 1.00 96.75 176 GLU A CA 1
ATOM 1346 C C . GLU A 1 176 ? -8.253 -2.774 -12.514 1.00 96.75 176 GLU A C 1
ATOM 1348 O O . GLU A 1 176 ? -7.298 -3.345 -13.047 1.00 96.75 176 GLU A O 1
ATOM 1353 N N . ILE A 1 177 ? -9.391 -2.550 -13.180 1.00 97.44 177 ILE A N 1
ATOM 1354 C CA . ILE A 1 177 ? -9.580 -2.930 -14.586 1.00 97.44 177 ILE A CA 1
ATOM 1355 C C . ILE A 1 177 ? -8.591 -2.181 -15.486 1.00 97.44 177 ILE A C 1
ATOM 1357 O O . ILE A 1 177 ? -8.000 -2.784 -16.383 1.00 97.44 177 ILE A O 1
ATOM 1361 N N . GLU A 1 178 ? -8.416 -0.879 -15.268 1.00 96.31 178 GLU A N 1
ATOM 1362 C CA . GLU A 1 178 ? -7.488 -0.062 -16.049 1.00 96.31 178 GLU A CA 1
ATOM 1363 C C . GLU A 1 178 ? -6.028 -0.461 -15.810 1.00 96.31 178 GLU A C 1
ATOM 1365 O O . GLU A 1 178 ? -5.290 -0.691 -16.766 1.00 96.31 178 GLU A O 1
ATOM 1370 N N . GLY A 1 179 ? -5.626 -0.641 -14.553 1.00 95.69 179 GLY A N 1
ATOM 1371 C CA . GLY A 1 179 ? -4.275 -1.060 -14.194 1.00 95.69 179 GLY A CA 1
ATOM 1372 C C . GLY A 1 179 ? -3.900 -2.407 -14.813 1.00 95.69 179 GLY A C 1
ATOM 1373 O O . GLY A 1 179 ? -2.804 -2.562 -15.352 1.00 95.69 179 GLY A O 1
ATOM 1374 N N . ARG A 1 180 ? -4.844 -3.356 -14.876 1.00 95.69 180 ARG A N 1
ATOM 1375 C CA . ARG A 1 180 ? -4.649 -4.626 -15.595 1.00 95.69 180 ARG A CA 1
ATOM 1376 C C . ARG A 1 180 ? -4.499 -4.455 -17.104 1.00 95.69 180 ARG A C 1
ATOM 1378 O O . ARG A 1 180 ? -3.692 -5.161 -17.699 1.00 95.69 180 ARG A O 1
ATOM 1385 N N . LYS A 1 181 ? -5.249 -3.548 -17.739 1.00 95.44 181 LYS A N 1
ATOM 1386 C CA . LYS A 1 181 ? -5.084 -3.262 -19.179 1.00 95.44 181 LYS A CA 1
ATOM 1387 C C . LYS A 1 181 ? -3.707 -2.676 -19.470 1.00 95.44 181 LYS A C 1
ATOM 1389 O O . LYS A 1 181 ? -3.085 -3.065 -20.456 1.00 95.44 181 LYS A O 1
ATOM 1394 N N . GLN A 1 182 ? -3.246 -1.775 -18.607 1.00 94.31 182 GLN A N 1
ATOM 1395 C CA . GLN A 1 182 ? -1.937 -1.141 -18.712 1.00 94.31 182 GLN A CA 1
ATOM 1396 C C . GLN A 1 182 ? -0.785 -2.117 -18.469 1.00 94.31 182 GLN A C 1
ATOM 1398 O O . GLN A 1 182 ? 0.198 -2.066 -19.195 1.00 94.31 182 GLN A O 1
ATOM 1403 N N . ALA A 1 183 ? -0.930 -3.052 -17.527 1.00 93.25 183 ALA A N 1
ATOM 1404 C CA . ALA A 1 183 ? 0.064 -4.099 -17.275 1.00 93.25 183 ALA A CA 1
ATOM 1405 C C . ALA A 1 183 ? 0.284 -5.053 -18.469 1.00 93.25 183 ALA A C 1
ATOM 1407 O O . ALA A 1 183 ? 1.284 -5.763 -18.506 1.00 93.25 183 ALA A O 1
ATOM 1408 N N . MET A 1 184 ? -0.649 -5.089 -19.427 1.00 91.06 184 MET A N 1
ATOM 1409 C CA . MET A 1 184 ? -0.567 -5.917 -20.635 1.00 91.06 184 MET A CA 1
ATOM 1410 C C . MET A 1 184 ? 0.007 -5.177 -21.858 1.00 91.06 184 MET A C 1
ATOM 1412 O O . MET A 1 184 ? 0.064 -5.783 -22.930 1.00 91.06 184 MET A O 1
ATOM 1416 N N . GLN A 1 185 ? 0.364 -3.892 -21.728 1.00 85.62 185 GLN A N 1
ATOM 1417 C CA . GLN A 1 185 ? 1.027 -3.102 -22.780 1.00 85.62 185 GLN A CA 1
ATOM 1418 C C . GLN A 1 185 ? 2.546 -3.263 -22.701 1.00 85.62 185 GLN A C 1
ATOM 1420 O O . GLN A 1 185 ? 3.163 -3.402 -23.778 1.00 85.62 185 GLN A O 1
#

Nearest PDB structures (foldseek):
  5bul-assembly1_A  TM=9.319E-01  e=5.169E-01  Streptomyces
  4c3y-assembly2_H  TM=8.532E-01  e=5.169E-01  Rhodococcus erythropolis
  4uy9-assembly1_B  TM=2.975E-01  e=8.844E+00  Homo sapiens

pLDDT: mean 93.27, std 5.17, range [62.22, 98.56]

Secondary structure (DSSP, 8-state):
-------S-EEEEEEEETTEEEEEEEEETTEEEEEE-S-----SSS-HHHHHHT----PPPGGGSPPEEEEEEE-S--HHHHHHHHHHH--BGGGTTTSGGGGGG-----GGGTTSB--B-HHHHHHHHHTTSS-TT--EEEE--EE-TTS-EEEEEEEEE-S--TT-HHHHHHHHHHHHHHHT-

Mean predicted aligned error: 4.58 Å

Sequence (185 aa):
AGVRRVLHITAVDVIKQGNNLLGVITESKSGRQAILANVIIDCTGDADIAWFAGAPFIKREREELMCMTTVFSCANINKNAFMQNINSTEPKYGDWGADEENKNWSYDVHESCRDMFSPYLGKVFAKGKSAGIIPKNVTLGGSWSTVTVYGDANYLNVVSIPAVDCTDVFDLTRAEIEGRKQAMQ

Organism: Escherichia coli (NCBI:txid562)

Solvent-accessible surface area (backbone atoms only — not comparable to full-atom values): 11042 Å² total; per-residue (Å²): 130,98,76,85,86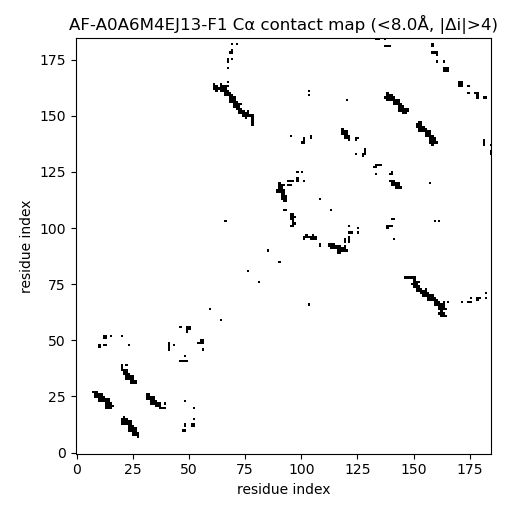,83,78,84,66,44,79,76,44,57,40,64,60,88,92,45,67,44,30,38,28,31,41,39,97,89,44,76,47,77,51,74,38,93,72,84,82,84,79,73,85,80,48,58,62,40,55,58,67,70,45,92,80,83,82,70,57,52,80,71,38,74,50,51,66,44,68,46,67,47,70,82,44,62,48,69,63,53,53,49,49,49,72,73,64,60,34,28,49,61,54,44,31,64,48,87,84,30,50,90,52,53,65,94,66,56,78,92,48,26,83,38,84,33,60,54,41,44,73,60,36,51,52,33,39,76,69,65,70,36,64,88,90,50,48,55,29,39,32,54,72,47,70,42,97,81,8,35,40,40,54,32,44,29,33,52,42,66,56,37,49,84,90,38,70,66,46,44,50,53,45,54,56,49,34,55,57,50,75,73,102

Radius of gyration: 20.94 Å; Cα contacts (8 Å, |Δi|>4): 297; chains: 1; bounding box: 46×35×56 Å